Protein AF-H6LJL6-F1 (afdb_monomer_lite)

Sequence (212 aa):
MTKLLLIVIVQLLYVPMLTLRTICMVKNLKILTALFGFLEALISIFALSIVLSGEQSIAEMIVYAIGFAVGLIVGISIEKKLAIGFSSIQVNIEKYNDKLIELLRDDGFGVTVYYGEGKDGKRINLDILTKRKKEKYLLQLINQYEPNAFVMSFEPKMFRGGYLTEMMSRRARNRQENKKLEINPSKNVIVKTFEELKCEAEALKKNWNRDQ

InterPro domains:
  IPR019264 Domain of unknown function DUF2179 [PF10035] (109-161)
  IPR022930 Protein of unknown function UPF0316 [MF_01515] (1-169)
  IPR022930 Protein of unknown function UPF0316 [PTHR40060] (3-171)
  IPR044035 Domain of unknown function DUF5698 [PF18955] (19-76)

Secondary structure (DSSP, 8-state):
-HHHHHHHHHHHHHHHHHHHHHHHHHTT-HHHHHHHHHHHHHHHHHHHHHHHSS---HHHHHHHHHHHHHHHHHHHHHHHHH--SEEEEEEEESS--HHHHHHHHHTT-EEEEEEEEETTEEEEEEEEEEEHHHHHHHHHHHHHH-TT-EEEEE------SHHHHHHHHHHHHHHHHHHHHHHHHHHHHHHHHHHHHHHHHHHHHHHHTT--

Foldseek 3Di:
DVLLVVLLVLLLVLLLLVLQLVVCVQLVVVVSNVVSVVVNVVSVVVSVVSVVVDDDDPVSVVSNVVSNVVSNVVSVVVVLVVQDAKKWKKKKDADDDPPLVVVCVVVPWDWDWDWDADPVGIIIIITTIGRSVCVVVNVVSCCVVPVPIDMDMDGDNDDDDDPVVVVVVVVVVVVVVVVVVVVVVVVVVVVVVVVVVVVVVVVVVVVVVVVD

Radius of gyration: 29.29 Å; chains: 1; bounding box: 55×88×62 Å

pLDDT: mean 83.17, std 10.97, range [50.91, 94.81]

Structure (mmCIF, N/CA/C/O backbone):
data_AF-H6LJL6-F1
#
_entry.id   AF-H6LJL6-F1
#
loop_
_atom_site.group_PDB
_atom_site.id
_atom_site.type_symbol
_atom_site.label_atom_id
_atom_site.label_alt_id
_atom_site.label_comp_id
_atom_site.label_asym_id
_atom_site.label_entity_id
_atom_site.label_seq_id
_atom_site.pdbx_PDB_ins_code
_atom_site.Cartn_x
_atom_site.Cartn_y
_atom_site.Cartn_z
_atom_site.occupancy
_atom_site.B_iso_or_equiv
_atom_site.auth_seq_id
_atom_site.auth_comp_id
_atom_site.auth_asym_id
_atom_site.auth_atom_id
_atom_site.pdbx_PDB_model_num
ATOM 1 N N . MET A 1 1 ? 16.659 6.515 -33.989 1.00 62.62 1 MET A N 1
ATOM 2 C CA . MET A 1 1 ? 15.244 6.431 -33.551 1.00 62.62 1 MET A CA 1
ATOM 3 C C . MET A 1 1 ? 14.936 5.097 -32.867 1.00 62.62 1 MET A C 1
ATOM 5 O O . MET A 1 1 ? 14.575 5.110 -31.700 1.00 62.62 1 MET A O 1
ATOM 9 N N . THR A 1 2 ? 15.140 3.953 -33.529 1.00 77.75 2 THR A N 1
ATOM 10 C CA . THR A 1 2 ? 14.856 2.608 -32.976 1.00 77.75 2 THR A CA 1
ATOM 11 C C . THR A 1 2 ? 15.622 2.276 -31.689 1.00 77.75 2 THR A C 1
ATOM 13 O O . THR A 1 2 ? 15.014 1.782 -30.744 1.00 77.75 2 THR A O 1
ATOM 16 N N . LYS A 1 3 ? 16.919 2.617 -31.599 1.00 78.75 3 LYS A N 1
ATOM 17 C CA . LYS A 1 3 ? 17.726 2.438 -30.371 1.00 78.75 3 LYS A CA 1
ATOM 18 C C . LYS A 1 3 ? 17.160 3.185 -29.156 1.00 78.75 3 LYS A C 1
ATOM 20 O O . LYS A 1 3 ? 17.021 2.597 -28.093 1.00 78.75 3 LYS A O 1
ATOM 25 N N . LEU A 1 4 ? 16.779 4.454 -29.328 1.00 81.94 4 LEU A N 1
ATOM 26 C CA . LEU A 1 4 ? 16.230 5.284 -28.247 1.00 81.94 4 LEU A CA 1
ATOM 27 C C . LEU A 1 4 ? 14.914 4.711 -27.704 1.00 81.94 4 LEU A C 1
ATOM 29 O O . LEU A 1 4 ? 14.727 4.647 -26.493 1.00 81.94 4 LEU A O 1
ATOM 33 N N . LEU A 1 5 ? 14.029 4.237 -28.589 1.00 82.06 5 LEU A N 1
ATOM 34 C CA . LEU A 1 5 ? 12.778 3.587 -28.190 1.00 82.06 5 LEU A CA 1
ATOM 35 C C . LEU A 1 5 ? 13.044 2.306 -27.385 1.00 82.06 5 LEU A C 1
ATOM 37 O O . LEU A 1 5 ? 12.396 2.063 -26.370 1.00 82.06 5 LEU A O 1
ATOM 41 N N . LEU A 1 6 ? 14.019 1.506 -27.823 1.00 82.19 6 LEU A N 1
ATOM 42 C CA . LEU A 1 6 ? 14.393 0.264 -27.155 1.00 82.19 6 LEU A CA 1
ATOM 43 C C . LEU A 1 6 ? 14.919 0.532 -25.740 1.00 82.19 6 LEU A C 1
ATOM 45 O O . LEU A 1 6 ? 14.485 -0.136 -24.804 1.00 82.19 6 LEU A O 1
ATOM 49 N N . ILE A 1 7 ? 15.769 1.551 -25.566 1.00 82.44 7 ILE A N 1
ATOM 50 C CA . ILE A 1 7 ? 16.262 1.983 -24.248 1.00 82.44 7 ILE A CA 1
ATOM 51 C C . ILE A 1 7 ? 15.091 2.343 -23.329 1.00 82.44 7 ILE A C 1
ATOM 53 O O . ILE A 1 7 ? 15.034 1.874 -22.195 1.00 82.44 7 ILE A O 1
ATOM 57 N N . VAL A 1 8 ? 14.126 3.125 -23.823 1.00 85.44 8 VAL A N 1
ATOM 58 C CA . VAL A 1 8 ? 12.949 3.511 -23.032 1.00 85.44 8 VAL A CA 1
ATOM 59 C C . VAL A 1 8 ? 12.126 2.291 -22.625 1.00 85.44 8 VAL A C 1
ATOM 61 O O . VAL A 1 8 ? 11.743 2.193 -21.464 1.00 85.44 8 VAL A O 1
ATOM 64 N N . ILE A 1 9 ? 11.874 1.348 -23.536 1.00 86.44 9 ILE A N 1
ATOM 65 C CA . ILE A 1 9 ? 11.084 0.140 -23.243 1.00 86.44 9 ILE A CA 1
ATOM 66 C C . ILE A 1 9 ? 11.784 -0.738 -22.204 1.00 86.44 9 ILE A C 1
ATOM 68 O O . ILE A 1 9 ? 11.147 -1.173 -21.244 1.00 86.44 9 ILE A O 1
ATOM 72 N N . VAL A 1 10 ? 13.089 -0.972 -22.364 1.00 86.69 10 VAL A N 1
ATOM 73 C CA . VAL A 1 10 ? 13.882 -1.741 -21.395 1.00 86.69 10 VAL A CA 1
ATOM 74 C C . VAL A 1 10 ? 13.812 -1.075 -20.024 1.00 86.69 10 VAL A C 1
ATOM 76 O O . VAL A 1 10 ? 13.542 -1.750 -19.032 1.00 86.69 10 VAL A O 1
ATOM 79 N N . GLN A 1 11 ? 13.949 0.250 -19.965 1.00 87.69 11 GLN A N 1
ATOM 80 C CA . GLN A 1 11 ? 13.893 0.993 -18.712 1.00 87.69 11 GLN A CA 1
ATOM 81 C C . GLN A 1 11 ? 12.505 0.978 -18.066 1.00 87.69 11 GLN A C 1
ATOM 83 O O . GLN A 1 11 ? 12.384 0.846 -16.846 1.00 87.69 11 GLN A O 1
ATOM 88 N N . LEU A 1 12 ? 11.451 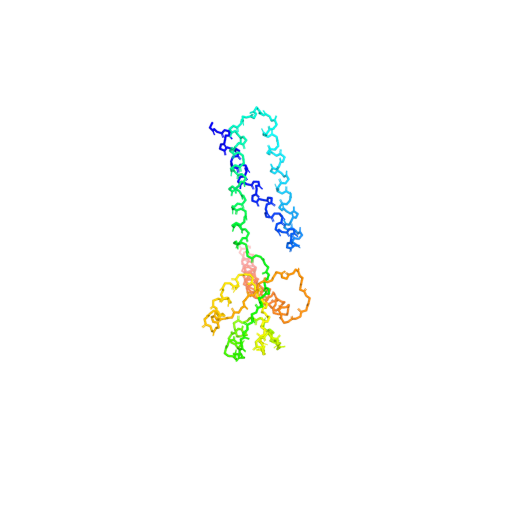1.036 -18.881 1.00 88.56 12 LEU A N 1
ATOM 89 C CA . LEU A 1 12 ? 10.067 0.940 -18.429 1.00 88.56 12 LEU A CA 1
ATOM 90 C C . LEU A 1 12 ? 9.728 -0.451 -17.871 1.00 88.56 12 LEU A C 1
ATOM 92 O O . LEU A 1 12 ? 8.776 -0.573 -17.110 1.00 88.56 12 LEU A O 1
ATOM 96 N N . LEU A 1 13 ? 10.480 -1.496 -18.218 1.00 88.25 13 LEU A N 1
ATOM 97 C CA . LEU A 1 13 ? 10.331 -2.832 -17.632 1.00 88.25 13 LEU A CA 1
ATOM 98 C C . LEU A 1 13 ? 11.243 -3.023 -16.414 1.00 88.25 13 LEU A C 1
ATOM 100 O O . LEU A 1 13 ? 10.797 -3.505 -15.371 1.00 88.25 13 LEU A O 1
ATOM 104 N N . TYR A 1 14 ? 12.505 -2.612 -16.532 1.00 90.94 14 TYR A N 1
ATOM 105 C CA . TYR A 1 14 ? 13.526 -2.776 -15.503 1.00 90.94 14 TYR A CA 1
ATOM 106 C C . TYR A 1 14 ? 13.190 -2.009 -14.217 1.00 90.94 14 TYR A C 1
ATOM 108 O O . TYR A 1 14 ? 13.159 -2.584 -13.128 1.00 90.94 14 TYR A O 1
ATOM 116 N N . VAL A 1 15 ? 12.883 -0.715 -14.325 1.00 92.75 15 VAL A N 1
ATOM 117 C CA . VAL A 1 15 ? 12.741 0.164 -13.154 1.00 92.75 15 VAL A CA 1
ATOM 118 C C . VAL A 1 15 ? 11.511 -0.171 -12.305 1.00 92.75 15 VAL A C 1
ATOM 120 O O . VAL A 1 15 ? 11.637 -0.213 -11.073 1.00 92.75 15 VAL A O 1
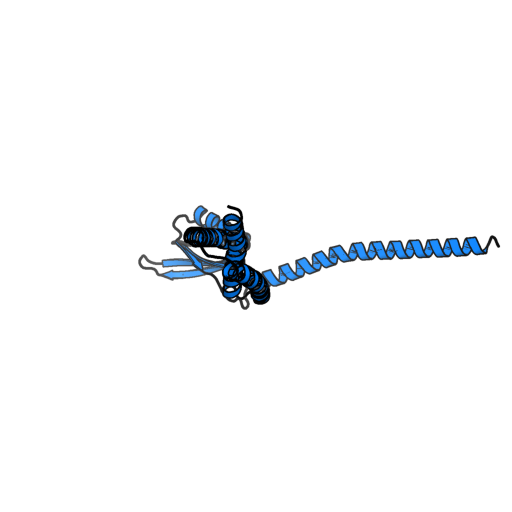ATOM 123 N N . PRO A 1 16 ? 10.335 -0.487 -12.881 1.00 92.06 16 PRO A N 1
ATOM 124 C CA . PRO A 1 16 ? 9.226 -0.999 -12.086 1.00 92.06 16 PRO A CA 1
ATOM 125 C C . PRO A 1 16 ? 9.541 -2.324 -11.393 1.00 92.06 16 PRO A C 1
ATOM 127 O O . PRO A 1 16 ? 9.148 -2.492 -10.242 1.00 92.06 16 PRO A O 1
ATOM 130 N N . MET A 1 17 ? 10.275 -3.242 -12.033 1.00 92.62 17 MET A N 1
ATOM 131 C CA . MET A 1 17 ? 10.681 -4.507 -11.403 1.00 92.62 17 MET A CA 1
ATOM 132 C C . MET A 1 17 ? 11.621 -4.281 -10.217 1.00 92.62 17 MET A C 1
ATOM 134 O O . MET A 1 17 ? 11.392 -4.834 -9.138 1.00 92.62 17 MET A O 1
ATOM 138 N N . LEU A 1 18 ? 12.610 -3.396 -10.371 1.00 93.81 18 LEU A N 1
ATOM 139 C CA . LEU A 1 18 ? 13.497 -2.965 -9.288 1.00 93.81 18 LEU A CA 1
ATOM 140 C C . LEU A 1 18 ? 12.705 -2.368 -8.114 1.00 93.81 18 LEU A C 1
ATOM 142 O O . LEU A 1 18 ? 12.955 -2.674 -6.942 1.00 93.81 18 LEU A O 1
ATOM 146 N N . THR A 1 19 ? 11.713 -1.537 -8.432 1.00 93.69 19 THR A N 1
ATOM 147 C CA . THR A 1 19 ? 10.834 -0.901 -7.447 1.00 93.69 19 THR A CA 1
ATOM 148 C C . THR A 1 19 ? 10.002 -1.957 -6.712 1.00 93.69 19 THR A C 1
ATOM 150 O O . THR A 1 19 ? 10.021 -2.010 -5.481 1.00 93.69 19 THR A O 1
ATOM 153 N N . LEU A 1 20 ? 9.347 -2.868 -7.442 1.00 92.25 20 LEU A N 1
ATOM 154 C CA . LEU A 1 20 ? 8.543 -3.963 -6.888 1.00 92.25 20 LEU A CA 1
ATOM 155 C C . LEU A 1 20 ? 9.352 -4.884 -5.974 1.00 92.25 20 LEU A C 1
ATOM 157 O O . LEU A 1 20 ? 8.889 -5.203 -4.876 1.00 92.25 20 LEU A O 1
ATOM 161 N N . ARG A 1 21 ? 10.568 -5.267 -6.380 1.00 93.81 21 ARG A N 1
ATOM 162 C CA . ARG A 1 21 ? 11.505 -6.029 -5.542 1.00 93.81 21 ARG A CA 1
ATOM 163 C C . ARG A 1 21 ? 11.767 -5.312 -4.221 1.00 93.81 21 ARG A C 1
ATOM 165 O O . ARG A 1 21 ? 11.665 -5.923 -3.157 1.00 93.81 21 ARG A O 1
ATOM 172 N N . THR A 1 22 ? 12.080 -4.020 -4.288 1.00 91.62 22 THR A N 1
ATOM 173 C CA . THR A 1 22 ? 12.401 -3.193 -3.115 1.00 91.62 22 THR A CA 1
ATOM 174 C C . THR A 1 22 ? 11.213 -3.099 -2.157 1.00 91.62 22 THR A C 1
ATOM 176 O O . THR A 1 22 ? 11.359 -3.323 -0.957 1.00 91.62 22 THR A O 1
ATOM 179 N N . ILE A 1 23 ? 10.007 -2.872 -2.675 1.00 89.06 23 ILE A N 1
ATOM 180 C CA . ILE A 1 23 ? 8.783 -2.838 -1.863 1.00 89.06 23 ILE A CA 1
ATOM 181 C C . ILE A 1 23 ? 8.508 -4.198 -1.217 1.00 89.06 23 ILE A C 1
ATOM 183 O O . ILE A 1 23 ? 8.196 -4.266 -0.027 1.00 89.06 23 ILE A O 1
ATOM 187 N N . CYS A 1 24 ? 8.631 -5.291 -1.975 1.00 87.88 24 CYS A N 1
ATOM 188 C CA . CYS A 1 24 ? 8.432 -6.641 -1.446 1.00 87.88 24 CYS A CA 1
ATOM 189 C C . CYS A 1 24 ? 9.434 -6.959 -0.329 1.00 87.88 24 CYS A C 1
ATOM 191 O O . CYS A 1 24 ? 9.058 -7.577 0.670 1.00 87.88 24 CYS A O 1
ATOM 193 N N . MET A 1 25 ? 10.678 -6.486 -0.456 1.00 89.25 25 MET A N 1
ATOM 194 C CA . MET A 1 25 ? 11.710 -6.607 0.573 1.00 89.25 25 MET A CA 1
ATOM 195 C C . MET A 1 25 ? 11.318 -5.864 1.855 1.00 89.25 25 MET A C 1
ATOM 197 O O . MET A 1 25 ? 11.324 -6.468 2.926 1.00 89.25 25 MET A O 1
ATOM 201 N N . VAL A 1 26 ? 10.899 -4.599 1.753 1.00 86.25 26 VAL A N 1
ATOM 202 C CA . VAL A 1 26 ? 10.456 -3.796 2.910 1.00 86.25 26 VAL A CA 1
ATOM 203 C C . VAL A 1 26 ? 9.226 -4.411 3.588 1.00 86.25 26 VAL A C 1
ATOM 205 O O . VAL A 1 26 ? 9.129 -4.408 4.815 1.00 86.25 26 VAL A O 1
ATOM 208 N N . LYS A 1 27 ? 8.313 -5.000 2.806 1.00 81.25 27 LYS A N 1
ATOM 209 C CA . LYS A 1 27 ? 7.117 -5.708 3.298 1.00 81.25 27 LYS A CA 1
ATOM 210 C C . LYS A 1 27 ? 7.389 -7.155 3.744 1.00 81.25 27 LYS A C 1
ATOM 212 O O . LYS A 1 27 ? 6.448 -7.869 4.080 1.00 81.25 27 LYS A O 1
ATOM 217 N N . ASN A 1 28 ? 8.651 -7.595 3.765 1.00 83.19 28 ASN A N 1
ATOM 218 C CA . ASN A 1 28 ? 9.083 -8.927 4.202 1.00 83.19 28 ASN A CA 1
ATOM 219 C C . ASN A 1 28 ? 8.419 -10.099 3.435 1.00 83.19 28 ASN A C 1
ATOM 221 O O . ASN A 1 28 ? 8.214 -11.192 3.970 1.00 83.19 28 ASN A O 1
ATOM 225 N N . LEU A 1 29 ? 8.082 -9.893 2.157 1.00 84.94 29 LEU A N 1
ATOM 226 C CA . LEU A 1 29 ? 7.437 -10.882 1.285 1.00 84.94 29 LEU A CA 1
ATOM 227 C C . LEU A 1 29 ? 8.480 -11.777 0.601 1.00 84.94 29 LEU A C 1
ATOM 229 O O . LEU A 1 29 ? 8.669 -11.709 -0.610 1.00 84.94 29 LEU A O 1
ATOM 233 N N . LYS A 1 30 ? 9.149 -12.633 1.381 1.00 89.00 30 LYS A N 1
ATOM 234 C CA . LYS A 1 30 ? 10.352 -13.394 0.977 1.00 89.00 30 LYS A CA 1
ATOM 235 C C . LYS A 1 30 ? 10.287 -14.031 -0.421 1.00 89.00 30 LYS A C 1
ATOM 237 O O . LYS A 1 30 ? 11.200 -13.832 -1.215 1.00 89.00 30 LYS A O 1
ATOM 242 N N . ILE A 1 31 ? 9.210 -14.760 -0.732 1.00 91.31 31 ILE A N 1
ATOM 243 C CA . ILE A 1 31 ? 9.057 -15.473 -2.016 1.00 91.31 31 ILE A CA 1
ATOM 244 C C . ILE A 1 31 ? 8.934 -14.488 -3.186 1.00 91.31 31 ILE A C 1
ATOM 246 O O . ILE A 1 31 ? 9.598 -14.652 -4.205 1.00 91.31 31 ILE A O 1
ATOM 250 N N . LEU A 1 32 ? 8.116 -13.442 -3.032 1.00 89.81 32 LEU A N 1
ATOM 251 C CA . LEU A 1 32 ? 7.943 -12.419 -4.066 1.00 89.81 32 LEU A CA 1
ATOM 252 C C . LEU A 1 32 ? 9.223 -11.604 -4.259 1.00 89.81 32 LEU A C 1
ATOM 254 O O . LEU A 1 32 ? 9.588 -11.311 -5.391 1.00 89.81 32 LEU A O 1
ATOM 258 N N . THR A 1 33 ? 9.937 -11.291 -3.175 1.00 92.31 33 THR A N 1
ATOM 259 C CA . THR A 1 33 ? 11.233 -10.606 -3.239 1.00 92.31 33 THR A CA 1
ATOM 260 C C . THR A 1 33 ? 12.252 -11.409 -4.043 1.00 92.31 33 THR A C 1
ATOM 262 O O . THR A 1 33 ? 12.930 -10.838 -4.893 1.00 92.31 33 THR A O 1
ATOM 265 N N . ALA A 1 34 ? 12.341 -12.724 -3.814 1.00 94.38 34 ALA A N 1
ATOM 266 C CA . ALA A 1 34 ? 13.236 -13.598 -4.569 1.00 94.38 34 ALA A CA 1
ATOM 267 C C . ALA A 1 34 ? 12.834 -13.691 -6.050 1.00 94.38 34 ALA A C 1
ATOM 269 O O . ALA A 1 34 ? 13.689 -13.570 -6.922 1.00 94.38 34 ALA A O 1
ATOM 270 N N . LEU A 1 35 ? 11.536 -13.833 -6.340 1.00 94.81 35 LEU A N 1
ATOM 271 C CA . LEU A 1 35 ? 11.022 -13.899 -7.710 1.00 94.81 35 LEU A CA 1
ATOM 272 C C . LEU A 1 35 ? 11.300 -12.610 -8.495 1.00 94.81 35 LEU A C 1
ATOM 274 O O . LEU A 1 35 ? 11.840 -12.665 -9.597 1.00 94.81 35 LEU A O 1
ATOM 278 N N . PHE A 1 36 ? 10.958 -11.449 -7.929 1.00 93.69 36 PHE A N 1
ATOM 279 C CA . PHE A 1 36 ? 11.219 -10.165 -8.580 1.00 93.69 36 PHE A CA 1
ATOM 280 C C . PHE A 1 36 ? 12.716 -9.881 -8.701 1.00 93.69 36 PHE A C 1
ATOM 282 O O . PHE A 1 36 ? 13.128 -9.346 -9.720 1.00 93.69 36 PHE A O 1
ATOM 289 N N . GLY A 1 37 ? 13.532 -10.280 -7.720 1.00 94.19 37 GLY A N 1
ATOM 290 C CA . GLY A 1 37 ? 14.992 -10.187 -7.815 1.00 94.19 37 GLY A CA 1
ATOM 291 C C . GLY A 1 37 ? 15.587 -11.059 -8.914 1.00 94.19 37 GLY A C 1
ATOM 292 O O . GLY A 1 37 ? 16.476 -10.613 -9.628 1.00 94.19 37 GLY A O 1
ATOM 293 N N . PHE A 1 38 ? 15.063 -12.267 -9.108 1.00 94.69 38 PHE A N 1
ATOM 294 C CA . PHE A 1 38 ? 15.489 -13.135 -10.201 1.00 94.69 38 PHE A CA 1
ATOM 295 C C . PHE A 1 38 ? 15.132 -12.549 -11.577 1.00 94.69 38 PHE A C 1
ATOM 297 O O . PHE A 1 38 ? 15.986 -12.484 -12.459 1.00 94.69 38 PHE A O 1
ATOM 304 N N . LEU A 1 39 ? 13.892 -12.080 -11.753 1.00 93.44 39 LEU A N 1
ATOM 305 C CA . LEU A 1 39 ? 13.457 -11.436 -13.000 1.00 93.44 39 LEU A CA 1
ATOM 306 C C . LEU A 1 39 ? 14.243 -10.153 -13.284 1.00 93.44 39 LEU A C 1
ATOM 308 O O . LEU A 1 39 ? 14.645 -9.916 -14.419 1.00 93.44 39 LEU A O 1
ATOM 312 N N . GLU A 1 40 ? 14.484 -9.348 -12.251 1.00 93.94 40 GLU A N 1
ATOM 313 C CA . GLU A 1 40 ? 15.301 -8.142 -12.342 1.00 93.94 40 GLU A CA 1
ATOM 314 C C . GLU A 1 40 ? 16.731 -8.475 -12.774 1.00 93.94 40 GLU A C 1
ATOM 316 O O . GLU A 1 40 ? 17.213 -7.877 -13.729 1.00 93.94 40 GLU A O 1
ATOM 321 N N . ALA A 1 41 ? 17.366 -9.488 -12.177 1.00 93.31 41 ALA A N 1
ATOM 322 C CA . ALA A 1 41 ? 18.709 -9.915 -12.563 1.00 93.31 41 ALA A CA 1
ATOM 323 C C . ALA A 1 41 ? 18.795 -10.343 -14.040 1.00 93.31 41 ALA A C 1
ATOM 325 O O . ALA A 1 41 ? 19.745 -9.966 -14.726 1.00 93.31 41 ALA A O 1
ATOM 326 N N . LEU A 1 42 ? 17.799 -11.073 -14.561 1.00 91.81 42 LEU A N 1
ATOM 327 C CA . LEU A 1 42 ? 17.749 -11.432 -15.984 1.00 91.81 42 LEU A CA 1
ATOM 328 C C . LEU A 1 42 ? 17.696 -10.187 -16.875 1.00 91.81 42 LEU A C 1
ATOM 330 O O . LEU A 1 42 ? 18.487 -10.065 -17.810 1.00 91.81 42 LEU A O 1
ATOM 334 N N . ILE A 1 43 ? 16.798 -9.247 -16.564 1.00 90.19 43 ILE A N 1
ATOM 335 C CA . ILE A 1 43 ? 16.655 -7.994 -17.317 1.00 90.19 43 ILE A CA 1
ATOM 336 C C . ILE A 1 43 ? 17.958 -7.188 -17.263 1.00 90.19 43 ILE A C 1
ATOM 338 O O . ILE A 1 43 ? 18.399 -6.687 -18.295 1.00 90.19 43 ILE A O 1
ATOM 342 N N . SER A 1 44 ? 18.599 -7.112 -16.096 1.00 89.00 44 SER A N 1
ATOM 343 C CA . SER A 1 44 ? 19.860 -6.396 -15.889 1.00 89.00 44 SER A CA 1
ATOM 344 C C . SER A 1 44 ? 20.994 -6.943 -16.753 1.00 89.00 44 SER A C 1
ATOM 346 O O . SER A 1 44 ? 21.730 -6.159 -17.347 1.00 89.00 44 SER A O 1
ATOM 348 N N . ILE A 1 45 ? 21.124 -8.269 -16.883 1.00 90.69 45 ILE A N 1
ATOM 349 C CA . ILE A 1 45 ? 22.158 -8.891 -17.728 1.00 90.69 45 ILE A CA 1
ATOM 350 C C . ILE A 1 45 ? 21.930 -8.548 -19.207 1.00 90.69 45 ILE A C 1
ATOM 352 O O . ILE A 1 45 ? 22.868 -8.145 -19.897 1.00 90.69 45 ILE A O 1
ATOM 356 N N . PHE A 1 46 ? 20.687 -8.643 -19.691 1.00 86.12 46 PHE A N 1
ATOM 357 C CA . PHE A 1 46 ? 20.360 -8.265 -21.070 1.00 86.12 46 PHE A CA 1
ATOM 358 C C . PHE A 1 46 ? 20.571 -6.769 -21.324 1.00 86.12 46 PHE A C 1
ATOM 360 O O . PHE A 1 46 ? 21.155 -6.395 -22.341 1.00 86.12 46 PHE A O 1
ATOM 367 N N . ALA A 1 47 ? 20.141 -5.914 -20.396 1.00 83.31 47 ALA A N 1
ATOM 368 C CA . ALA A 1 47 ? 20.324 -4.471 -20.491 1.00 83.31 47 ALA A CA 1
ATOM 369 C C . ALA A 1 47 ? 21.813 -4.103 -20.527 1.00 83.31 47 ALA A C 1
ATOM 371 O O . ALA A 1 47 ? 22.233 -3.342 -21.398 1.00 83.31 47 ALA A O 1
ATOM 372 N N . LEU A 1 48 ? 22.625 -4.694 -19.646 1.00 84.88 48 LEU A N 1
ATOM 373 C CA . LEU A 1 48 ? 24.068 -4.476 -19.615 1.00 84.88 48 LEU A CA 1
ATOM 374 C C . LEU A 1 48 ? 24.729 -4.891 -20.935 1.00 84.88 48 LEU A C 1
ATOM 376 O O . LEU A 1 48 ? 25.551 -4.145 -21.462 1.00 84.88 48 LEU A O 1
ATOM 380 N N . SER A 1 49 ? 24.329 -6.030 -21.510 1.00 85.00 49 SER A N 1
ATOM 381 C CA . SER A 1 49 ? 24.834 -6.464 -22.818 1.00 85.00 49 SER A CA 1
ATOM 382 C C . SER A 1 49 ? 24.543 -5.435 -23.914 1.00 85.00 49 SER A C 1
ATOM 384 O O . SER A 1 49 ? 25.419 -5.153 -24.723 1.00 85.00 49 SER A O 1
ATOM 386 N N . ILE A 1 50 ? 23.345 -4.846 -23.936 1.00 78.75 50 ILE A N 1
ATOM 387 C CA . ILE A 1 50 ? 22.966 -3.832 -24.934 1.00 78.75 50 ILE A CA 1
ATOM 388 C C . ILE A 1 50 ? 23.791 -2.551 -24.756 1.00 78.75 50 ILE A C 1
ATOM 390 O O . ILE A 1 50 ? 24.241 -1.962 -25.737 1.00 78.75 50 ILE A O 1
ATOM 394 N N . VAL A 1 51 ? 23.994 -2.131 -23.507 1.00 77.06 51 VAL A N 1
ATOM 395 C CA . VAL A 1 51 ? 24.687 -0.885 -23.150 1.00 77.06 51 VAL A CA 1
ATOM 396 C C . VAL A 1 51 ? 26.189 -0.953 -23.443 1.00 77.06 51 VAL A C 1
ATOM 398 O O . VAL A 1 51 ? 26.777 0.059 -23.824 1.00 77.06 51 VAL A O 1
ATOM 401 N N . LEU A 1 52 ? 26.811 -2.126 -23.287 1.00 78.00 52 LEU A N 1
ATOM 402 C CA . LEU A 1 52 ? 28.243 -2.325 -23.537 1.00 78.00 52 LEU A CA 1
ATOM 403 C C . LEU A 1 52 ? 28.583 -2.549 -25.017 1.00 78.00 52 LEU A C 1
ATOM 405 O O . LEU A 1 52 ? 29.712 -2.298 -25.424 1.00 78.00 52 LEU A O 1
ATOM 409 N N . SER A 1 53 ? 27.638 -3.023 -25.832 1.00 74.62 53 SER A N 1
ATOM 410 C CA . SER A 1 53 ? 27.881 -3.327 -27.250 1.00 74.62 53 SER A CA 1
ATOM 411 C C . SER A 1 53 ? 27.733 -2.126 -28.200 1.00 74.62 53 SER A C 1
ATOM 413 O O . SER A 1 53 ? 27.833 -2.309 -29.412 1.00 74.62 53 SER A O 1
ATOM 415 N N . GLY A 1 54 ? 27.471 -0.912 -27.704 1.00 70.00 54 GLY A N 1
ATOM 416 C CA . GLY A 1 54 ? 27.225 0.266 -28.544 1.00 70.00 54 GLY A CA 1
ATOM 417 C C . GLY A 1 54 ? 27.974 1.522 -28.103 1.00 70.00 54 GLY A C 1
ATOM 418 O O . GLY A 1 54 ? 28.268 1.703 -26.926 1.00 70.00 54 GLY A O 1
ATOM 419 N N . GLU A 1 55 ? 28.235 2.422 -29.053 1.00 73.88 55 GLU A N 1
ATOM 420 C CA . GLU A 1 55 ? 28.643 3.798 -28.753 1.00 73.88 55 GLU A CA 1
ATOM 421 C C . GLU A 1 55 ? 27.485 4.545 -28.083 1.00 73.88 55 GLU A C 1
ATOM 423 O O . GLU A 1 55 ? 26.388 4.599 -28.642 1.00 73.88 55 GLU A O 1
ATOM 428 N N . GLN A 1 56 ? 27.731 5.106 -26.896 1.00 75.81 56 GLN A N 1
ATOM 429 C CA . GLN A 1 56 ? 26.726 5.834 -26.123 1.00 75.81 56 GLN A CA 1
ATOM 430 C C . GLN A 1 56 ? 26.751 7.321 -26.469 1.00 75.81 56 GLN A C 1
ATOM 432 O O . GLN A 1 56 ? 27.720 8.028 -26.189 1.00 75.81 56 GLN A O 1
ATOM 437 N N . SER A 1 57 ? 25.660 7.815 -27.044 1.00 84.62 57 SER A N 1
ATOM 438 C CA . SER A 1 57 ? 25.467 9.249 -27.281 1.00 84.62 57 SER A CA 1
ATOM 439 C C . SER A 1 57 ? 24.967 9.963 -26.019 1.00 84.62 57 SER A C 1
ATOM 441 O O . SER A 1 57 ? 24.189 9.408 -25.244 1.00 84.62 57 SER A O 1
ATOM 443 N N . ILE A 1 58 ? 25.311 11.247 -25.851 1.00 85.25 58 ILE A N 1
ATOM 444 C CA . ILE A 1 58 ? 24.740 12.111 -24.798 1.00 85.25 58 ILE A CA 1
ATOM 445 C C . ILE A 1 58 ? 23.200 12.100 -24.855 1.00 85.25 58 ILE A C 1
ATOM 447 O O . ILE A 1 58 ? 22.533 12.086 -23.820 1.00 85.25 58 ILE A O 1
ATOM 451 N N . ALA A 1 59 ? 22.618 12.041 -26.057 1.00 85.44 59 ALA A N 1
ATOM 452 C CA . ALA A 1 59 ? 21.169 11.956 -26.227 1.00 85.44 59 ALA A CA 1
ATOM 453 C C . ALA A 1 59 ? 20.587 10.643 -25.669 1.00 85.44 59 ALA A C 1
ATOM 455 O O . ALA A 1 59 ? 19.505 10.649 -25.084 1.00 85.44 59 ALA A O 1
ATOM 456 N N . GLU A 1 60 ? 21.304 9.524 -25.805 1.00 83.56 60 GLU A N 1
ATOM 457 C CA . GLU A 1 60 ? 20.887 8.227 -25.259 1.00 83.56 60 GLU A CA 1
ATOM 458 C C . GLU A 1 60 ? 20.917 8.236 -23.727 1.00 83.56 60 GLU A C 1
ATOM 460 O O . GLU A 1 60 ? 19.990 7.727 -23.097 1.00 83.56 60 GLU A O 1
ATOM 465 N N . MET A 1 61 ? 21.912 8.894 -23.123 1.00 85.62 61 MET A N 1
ATOM 466 C CA . MET A 1 61 ? 21.999 9.063 -21.668 1.00 85.62 61 MET A CA 1
ATOM 467 C C . MET A 1 61 ? 20.831 9.889 -21.111 1.00 85.62 61 MET A C 1
ATOM 469 O O . MET A 1 61 ? 20.236 9.523 -20.095 1.00 85.62 61 MET A O 1
ATOM 473 N N . ILE A 1 62 ? 20.454 10.976 -21.793 1.00 89.00 62 ILE A N 1
ATOM 474 C CA . ILE A 1 62 ? 19.306 11.806 -21.396 1.00 89.00 62 ILE A CA 1
ATOM 475 C C . ILE A 1 62 ? 18.005 11.001 -21.493 1.00 89.00 62 ILE A C 1
ATOM 477 O O . ILE A 1 62 ? 17.203 10.998 -20.557 1.00 89.00 62 ILE A O 1
ATOM 481 N N . VAL A 1 63 ? 17.797 10.280 -22.597 1.00 88.94 63 VAL A N 1
ATOM 482 C CA . VAL A 1 63 ? 16.605 9.440 -22.785 1.00 88.94 63 VAL A CA 1
ATOM 483 C C . VAL A 1 63 ? 16.541 8.318 -21.746 1.00 88.94 63 VAL A C 1
ATOM 485 O O . VAL A 1 63 ? 15.463 8.041 -21.219 1.00 88.94 63 VAL A O 1
ATOM 488 N N . TYR A 1 64 ? 17.680 7.724 -21.385 1.00 87.69 64 TYR A N 1
ATOM 489 C CA . TYR A 1 64 ? 17.768 6.746 -20.302 1.00 87.69 64 TYR A CA 1
ATOM 490 C C . TYR A 1 64 ? 17.332 7.339 -18.953 1.00 87.69 64 TYR A C 1
ATOM 492 O O . TYR A 1 64 ? 16.520 6.735 -18.249 1.00 87.69 64 TYR A O 1
ATOM 500 N N . ALA A 1 65 ? 17.809 8.539 -18.606 1.00 90.38 65 ALA A N 1
ATOM 501 C CA . ALA A 1 65 ? 17.434 9.220 -17.365 1.00 90.38 65 ALA A CA 1
ATOM 502 C C . ALA A 1 65 ? 15.930 9.547 -17.310 1.00 90.38 65 ALA A C 1
ATOM 504 O O . ALA A 1 65 ? 15.280 9.325 -16.286 1.00 90.38 65 ALA A O 1
ATOM 505 N N . ILE A 1 66 ? 15.352 10.001 -18.426 1.00 92.12 66 ILE A N 1
ATOM 506 C CA . ILE A 1 66 ? 13.907 10.253 -18.538 1.00 92.12 66 ILE A CA 1
ATOM 507 C C . ILE A 1 66 ? 13.123 8.943 -18.404 1.00 92.12 66 ILE A C 1
ATOM 509 O O . ILE A 1 66 ? 12.171 8.871 -17.625 1.00 92.12 66 ILE A O 1
ATOM 513 N N . GLY A 1 67 ? 13.541 7.889 -19.109 1.00 90.94 67 GLY A N 1
ATOM 514 C CA . GLY A 1 67 ? 12.936 6.562 -19.005 1.00 90.94 67 GLY A CA 1
ATOM 515 C C . GLY A 1 67 ? 12.971 6.022 -17.574 1.00 90.94 67 GLY A C 1
ATOM 516 O O . GLY A 1 67 ? 11.990 5.442 -17.112 1.00 90.94 67 GLY A O 1
ATOM 517 N N . PHE A 1 68 ? 14.059 6.275 -16.839 1.00 90.31 68 PHE A N 1
ATOM 518 C CA . PHE A 1 68 ? 14.185 5.896 -15.434 1.00 90.31 68 PHE A CA 1
ATOM 519 C C . PHE A 1 68 ? 13.179 6.638 -14.552 1.00 90.31 68 PHE A C 1
ATOM 521 O O . PHE A 1 68 ? 12.459 6.008 -13.777 1.00 90.31 68 PHE A O 1
ATOM 528 N N . ALA A 1 69 ? 13.077 7.960 -14.702 1.00 93.75 69 ALA A N 1
ATOM 529 C CA . ALA A 1 69 ? 12.127 8.771 -13.945 1.00 93.75 69 ALA A CA 1
ATOM 530 C C . ALA A 1 69 ? 10.670 8.342 -14.203 1.00 93.75 69 ALA A C 1
ATOM 532 O O . ALA A 1 69 ? 9.895 8.167 -13.261 1.00 93.75 69 ALA A O 1
ATOM 533 N N . VAL A 1 70 ? 10.305 8.096 -15.465 1.00 94.44 70 VAL A N 1
ATOM 534 C CA . VAL A 1 70 ? 8.967 7.604 -15.832 1.00 94.44 70 VAL A CA 1
ATOM 535 C C . VAL A 1 70 ? 8.728 6.201 -15.268 1.00 94.44 70 VAL A C 1
ATOM 537 O O . VAL A 1 70 ? 7.682 5.945 -14.670 1.00 94.44 70 VAL A O 1
ATOM 540 N N . GLY A 1 71 ? 9.708 5.305 -15.391 1.00 92.62 71 GLY A N 1
ATOM 541 C CA . GLY A 1 71 ? 9.647 3.956 -14.834 1.00 92.62 71 GLY A CA 1
ATOM 542 C C . GLY A 1 71 ? 9.430 3.951 -13.319 1.00 92.62 71 GLY A C 1
ATOM 543 O O . GLY A 1 71 ? 8.635 3.155 -12.821 1.00 92.62 71 GLY A O 1
ATOM 544 N N . LEU A 1 72 ? 10.047 4.876 -12.577 1.00 92.81 72 LEU A N 1
ATOM 545 C CA . LEU A 1 72 ? 9.816 5.029 -11.136 1.00 92.81 72 LEU A CA 1
ATOM 546 C C . LEU A 1 72 ? 8.365 5.409 -10.822 1.00 92.81 72 LEU A C 1
ATOM 548 O O . LEU A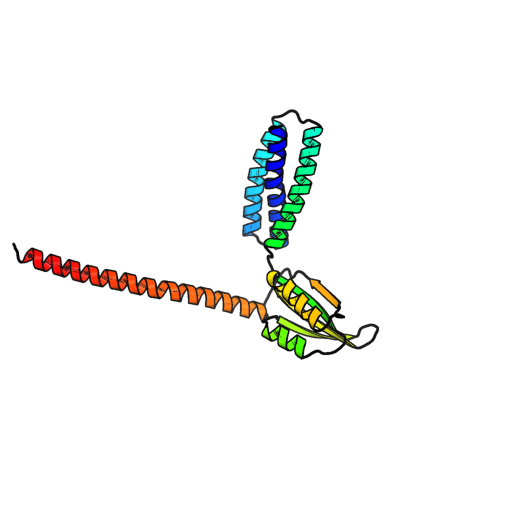 1 72 ? 7.740 4.793 -9.956 1.00 92.81 72 LEU A O 1
ATOM 552 N N . ILE A 1 73 ? 7.803 6.386 -11.540 1.00 93.88 73 ILE A N 1
ATOM 553 C CA . ILE A 1 73 ? 6.407 6.816 -11.354 1.00 93.88 73 ILE A CA 1
ATOM 554 C C . ILE A 1 73 ? 5.450 5.648 -11.625 1.00 93.88 73 ILE A C 1
ATOM 556 O O . ILE A 1 73 ? 4.502 5.421 -10.862 1.00 93.88 73 ILE A O 1
ATOM 560 N N . VAL A 1 74 ? 5.716 4.868 -12.674 1.00 93.12 74 VAL A N 1
ATOM 561 C CA . VAL A 1 74 ? 4.943 3.665 -13.006 1.00 93.12 74 VAL A CA 1
ATOM 562 C C . VAL A 1 74 ? 5.082 2.608 -11.908 1.00 93.12 74 VAL A C 1
ATOM 564 O O . VAL A 1 74 ? 4.069 2.087 -11.442 1.00 93.12 74 VAL A O 1
ATOM 567 N N . GLY A 1 75 ? 6.298 2.338 -11.427 1.00 90.38 75 GLY A N 1
ATOM 568 C CA . GLY A 1 75 ? 6.559 1.382 -10.348 1.00 90.38 75 GLY A CA 1
ATOM 569 C C . GLY A 1 75 ? 5.808 1.718 -9.056 1.00 90.38 75 GLY A C 1
ATOM 570 O O . GLY A 1 75 ? 5.136 0.857 -8.485 1.00 90.38 75 GLY A O 1
ATOM 571 N N . ILE A 1 76 ? 5.835 2.987 -8.639 1.00 89.88 76 ILE A N 1
ATOM 572 C CA . ILE A 1 76 ? 5.078 3.482 -7.477 1.00 89.88 76 ILE A CA 1
ATOM 573 C C . ILE A 1 76 ? 3.566 3.361 -7.712 1.00 89.88 76 ILE A C 1
ATOM 575 O O . ILE A 1 76 ? 2.811 3.009 -6.809 1.00 89.88 76 ILE A O 1
ATOM 579 N N . SER A 1 77 ? 3.095 3.627 -8.929 1.00 89.38 77 SER A N 1
ATOM 580 C CA . SER A 1 77 ? 1.670 3.504 -9.258 1.00 89.38 77 SER A CA 1
ATOM 581 C C . SER A 1 77 ? 1.191 2.050 -9.201 1.00 89.38 77 SER A C 1
ATOM 583 O O . SER A 1 77 ? 0.093 1.773 -8.710 1.00 89.38 77 SER A O 1
ATOM 585 N N . ILE A 1 78 ? 2.025 1.109 -9.650 1.00 88.81 78 ILE A N 1
ATOM 586 C CA . ILE A 1 78 ? 1.760 -0.328 -9.547 1.00 88.81 78 ILE A CA 1
ATOM 587 C C . ILE A 1 78 ? 1.709 -0.747 -8.070 1.00 88.81 78 ILE A C 1
ATOM 589 O O . ILE A 1 78 ? 0.765 -1.429 -7.670 1.00 88.81 78 ILE A O 1
ATOM 593 N N . GLU A 1 79 ? 2.651 -0.288 -7.239 1.00 85.25 79 GLU A N 1
ATOM 594 C CA . GLU A 1 79 ? 2.654 -0.538 -5.788 1.00 85.25 79 GLU A CA 1
ATOM 595 C C . GLU A 1 79 ? 1.343 -0.125 -5.123 1.00 85.25 79 GLU A C 1
ATOM 597 O O . GLU A 1 79 ? 0.697 -0.942 -4.454 1.00 85.25 79 GLU A O 1
ATOM 602 N N . LYS A 1 80 ? 0.908 1.115 -5.376 1.00 82.81 80 LYS A N 1
ATOM 603 C CA . LYS A 1 80 ? -0.335 1.658 -4.819 1.00 82.81 80 LYS A CA 1
ATOM 604 C C . LYS A 1 80 ? -1.531 0.780 -5.178 1.00 82.81 80 LYS A C 1
ATOM 606 O O . LYS A 1 80 ? -2.404 0.551 -4.341 1.00 82.81 80 LYS A O 1
ATOM 611 N N . LYS A 1 81 ? -1.559 0.248 -6.405 1.00 81.88 81 LYS A N 1
ATOM 612 C CA . LYS A 1 81 ? -2.640 -0.616 -6.898 1.00 81.88 81 LYS A CA 1
ATOM 613 C C . LYS A 1 81 ? -2.604 -2.022 -6.300 1.00 81.88 81 LYS A C 1
ATOM 615 O O . LYS A 1 81 ? -3.660 -2.619 -6.090 1.00 81.88 81 LYS A O 1
ATOM 620 N N . LEU A 1 82 ? -1.418 -2.549 -5.994 1.00 76.12 82 LEU A N 1
ATOM 621 C CA . LEU A 1 82 ? -1.267 -3.834 -5.310 1.00 76.12 82 LEU A CA 1
ATOM 622 C C . LEU A 1 82 ? -1.869 -3.793 -3.895 1.00 76.12 82 LEU A C 1
ATOM 624 O O . LEU A 1 82 ? -2.411 -4.808 -3.447 1.00 76.12 82 LEU A O 1
ATOM 628 N N . ALA A 1 83 ? -1.853 -2.627 -3.229 1.00 70.19 83 ALA A N 1
ATOM 629 C CA . ALA A 1 83 ? -2.490 -2.384 -1.927 1.00 70.19 83 ALA A CA 1
ATOM 630 C C . ALA A 1 83 ? -2.213 -3.514 -0.916 1.00 70.19 83 ALA A C 1
ATOM 632 O O . ALA A 1 83 ? -3.116 -4.014 -0.234 1.00 70.19 83 ALA A O 1
ATOM 633 N N . ILE A 1 84 ? -0.955 -3.965 -0.876 1.00 71.25 84 ILE A N 1
ATOM 634 C CA . ILE A 1 84 ? -0.543 -5.103 -0.059 1.00 71.25 84 ILE A CA 1
ATOM 635 C C . ILE A 1 84 ? -0.345 -4.657 1.388 1.00 71.25 84 ILE A C 1
ATOM 637 O O . ILE A 1 84 ? 0.395 -3.712 1.673 1.00 71.25 84 ILE A O 1
ATOM 641 N N . GLY A 1 85 ? -0.954 -5.419 2.296 1.00 78.44 85 GLY A N 1
ATOM 642 C CA . GLY A 1 85 ? -0.723 -5.331 3.732 1.00 78.44 85 GLY A CA 1
ATOM 643 C C . GLY A 1 85 ? -1.882 -4.714 4.510 1.00 78.44 85 GLY A C 1
ATOM 644 O O . GLY A 1 85 ? -3.033 -4.671 4.060 1.00 78.44 85 GLY A O 1
ATOM 645 N N . PHE A 1 86 ? -1.546 -4.262 5.711 1.00 83.44 86 PHE A N 1
ATOM 646 C CA . PHE A 1 86 ? -2.450 -3.636 6.666 1.00 83.44 86 PHE A CA 1
ATOM 647 C C . PHE A 1 86 ? -1.916 -2.254 7.027 1.00 83.44 86 PHE A C 1
ATOM 649 O O . PHE A 1 86 ? -0.724 -1.991 6.875 1.00 83.44 86 PHE A O 1
ATOM 656 N N . SER A 1 87 ? -2.813 -1.398 7.491 1.00 88.00 87 SER A N 1
ATOM 657 C CA . SER A 1 87 ? -2.507 -0.085 8.040 1.00 88.00 87 SER A CA 1
ATOM 658 C C . SER A 1 87 ? -3.165 0.022 9.415 1.00 88.00 87 SER A C 1
ATOM 660 O O . SER A 1 87 ? -4.295 -0.446 9.586 1.00 88.00 87 SER A O 1
ATOM 662 N N . SER A 1 88 ? -2.446 0.573 10.392 1.00 90.69 88 SER A N 1
ATOM 663 C CA . SER A 1 88 ? -3.007 0.989 11.679 1.00 90.69 88 SER A CA 1
ATOM 664 C C . SER A 1 88 ? -3.304 2.471 11.583 1.00 90.69 88 SER A C 1
ATOM 666 O O . SER A 1 88 ? -2.396 3.267 11.352 1.00 90.69 88 SER A O 1
ATOM 668 N N . ILE A 1 89 ? -4.566 2.838 11.733 1.00 93.88 89 ILE A N 1
ATOM 669 C CA . ILE A 1 89 ? -5.002 4.225 11.706 1.00 93.88 89 ILE A CA 1
ATOM 670 C C . ILE A 1 89 ? -5.327 4.638 13.126 1.00 93.88 89 ILE A C 1
ATOM 672 O O . ILE A 1 89 ? -6.195 4.054 13.767 1.00 93.88 89 ILE A O 1
ATOM 676 N N . GLN A 1 90 ? -4.639 5.666 13.589 1.00 94.50 90 GLN A N 1
ATOM 677 C CA . GLN A 1 90 ? -4.858 6.269 14.882 1.00 94.50 90 GLN A CA 1
ATOM 678 C C . GLN A 1 90 ? -5.672 7.552 14.701 1.00 94.50 90 GLN A C 1
ATOM 680 O O . GLN A 1 90 ? -5.283 8.429 13.931 1.00 94.50 90 GLN A O 1
ATOM 685 N N . VAL A 1 91 ? -6.809 7.656 15.380 1.00 94.62 91 VAL A N 1
ATOM 686 C CA . VAL A 1 91 ? -7.775 8.749 15.222 1.00 94.62 91 VAL A CA 1
ATOM 687 C C . VAL A 1 91 ? -8.011 9.403 16.573 1.00 94.62 91 VAL A C 1
ATOM 689 O O . VAL A 1 91 ? -8.539 8.773 17.484 1.00 94.62 91 VAL A O 1
ATOM 692 N N . ASN A 1 92 ? -7.649 10.674 16.713 1.00 93.31 92 ASN A N 1
ATOM 693 C CA . ASN A 1 92 ? -7.917 11.451 17.915 1.00 93.31 92 ASN A CA 1
ATOM 694 C C . ASN A 1 92 ? -9.217 12.248 17.754 1.00 93.31 92 ASN A C 1
ATOM 696 O O . ASN A 1 92 ? -9.345 13.037 16.816 1.00 93.31 92 ASN A O 1
ATOM 700 N N . ILE A 1 93 ? -10.144 12.053 18.688 1.00 92.25 93 ILE A N 1
ATOM 701 C CA . ILE A 1 93 ? -11.434 12.742 18.772 1.00 92.25 93 ILE A CA 1
ATOM 702 C C . ILE A 1 93 ? -11.567 13.438 20.133 1.00 92.25 93 ILE A C 1
ATOM 704 O O . ILE A 1 93 ? -10.995 13.004 21.139 1.00 92.25 93 ILE A O 1
ATOM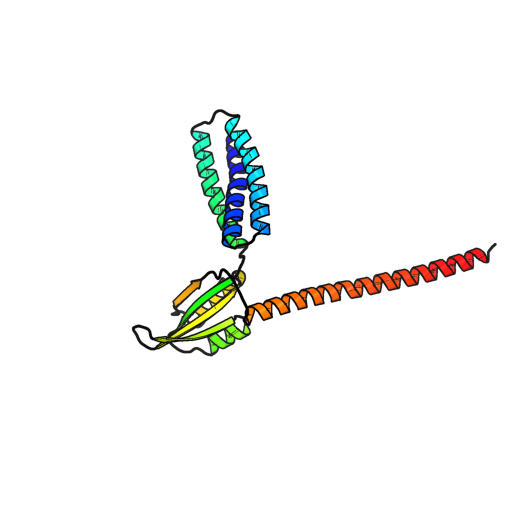 708 N N . GLU A 1 94 ? -12.318 14.537 20.174 1.00 87.50 94 GLU A N 1
ATOM 709 C CA . GLU A 1 94 ? -12.503 15.333 21.396 1.00 87.50 94 GLU A CA 1
ATOM 710 C C . GLU A 1 94 ? -13.489 14.690 22.375 1.00 87.50 94 GLU A C 1
ATOM 712 O O . GLU A 1 94 ? -13.287 14.735 23.588 1.00 87.50 94 GLU A O 1
ATOM 717 N N . LYS A 1 95 ? -14.562 14.085 21.855 1.00 86.81 95 LYS A N 1
ATOM 718 C CA . LYS A 1 95 ? -15.640 13.486 22.646 1.00 86.81 95 LYS A CA 1
ATOM 719 C C . LYS A 1 95 ? -15.882 12.050 22.226 1.00 86.81 95 LYS A C 1
ATOM 721 O O . LYS A 1 95 ? -15.624 11.662 21.093 1.00 86.81 95 LYS A O 1
ATOM 726 N N . TYR A 1 96 ? -16.384 11.260 23.166 1.00 88.00 96 TYR A N 1
ATOM 727 C CA . TYR A 1 96 ? -16.708 9.867 22.911 1.00 88.00 96 TYR A CA 1
ATOM 728 C C . TYR A 1 96 ? -17.918 9.792 21.976 1.00 88.00 96 TYR A C 1
ATOM 730 O O . TYR A 1 96 ? -18.964 10.371 22.271 1.00 88.00 96 TYR A O 1
ATOM 738 N N . ASN A 1 97 ? -17.754 9.111 20.843 1.00 89.12 97 ASN A N 1
ATOM 739 C CA . ASN A 1 97 ? -18.780 8.981 19.816 1.00 89.12 97 ASN A CA 1
ATOM 740 C C . ASN A 1 97 ? -19.126 7.500 19.618 1.00 89.12 97 ASN A C 1
ATOM 742 O O . ASN A 1 97 ? -18.513 6.812 18.799 1.00 89.12 97 ASN A O 1
ATOM 746 N N . ASP A 1 98 ? -20.113 7.020 20.379 1.00 91.81 98 ASP A N 1
ATOM 747 C CA . ASP A 1 98 ? -20.585 5.631 20.312 1.00 91.81 98 ASP A CA 1
ATOM 748 C C . ASP A 1 98 ? -21.004 5.226 18.902 1.00 91.81 98 ASP A C 1
ATOM 750 O O . ASP A 1 98 ? -20.623 4.158 18.432 1.00 91.81 98 ASP A O 1
ATOM 754 N N . LYS A 1 99 ? -21.700 6.116 18.183 1.00 91.94 99 LYS A N 1
ATOM 755 C CA . LYS A 1 99 ? -22.198 5.830 16.831 1.00 91.94 99 LYS A CA 1
ATOM 756 C C . LYS A 1 99 ? -21.064 5.510 15.863 1.00 91.94 99 LYS A C 1
ATOM 758 O O . LYS A 1 99 ? -21.184 4.577 15.077 1.00 91.94 99 LYS A O 1
ATOM 763 N N . LEU A 1 100 ? -19.966 6.269 15.917 1.00 91.62 100 LEU A N 1
ATOM 764 C CA . LEU A 1 100 ? -18.795 6.007 15.080 1.00 91.62 100 LEU A CA 1
ATOM 765 C C . LEU A 1 100 ? -18.133 4.677 15.464 1.00 91.62 100 LEU A C 1
ATOM 767 O O . LEU A 1 100 ? -17.776 3.890 14.592 1.00 91.62 100 LEU A O 1
ATOM 771 N N . ILE A 1 101 ? -17.967 4.413 16.761 1.00 92.19 101 ILE A N 1
ATOM 772 C CA . ILE A 1 101 ? -17.274 3.214 17.250 1.00 92.19 101 ILE A CA 1
ATOM 773 C C . ILE A 1 101 ? -18.065 1.942 16.928 1.00 92.19 101 ILE A C 1
ATOM 775 O O . ILE A 1 101 ? -17.471 0.962 16.475 1.00 92.19 101 ILE A O 1
ATOM 779 N N . GLU A 1 102 ? -19.380 1.948 17.144 1.00 92.19 102 GLU A N 1
ATOM 780 C CA . GLU A 1 102 ? -20.267 0.833 16.801 1.00 92.19 102 GLU A CA 1
ATOM 781 C C . GLU A 1 102 ? -20.260 0.574 15.298 1.00 92.19 102 GLU A C 1
ATOM 783 O O . GLU A 1 102 ? -19.953 -0.538 14.878 1.00 92.19 102 GLU A O 1
ATOM 788 N N . LEU A 1 103 ? -20.444 1.615 14.483 1.00 91.81 103 LEU A N 1
ATOM 789 C CA . LEU A 1 103 ? -20.434 1.487 13.027 1.00 91.81 103 LEU A CA 1
ATOM 790 C C . LEU A 1 103 ? -19.114 0.916 12.496 1.00 91.81 103 LEU A C 1
ATOM 792 O O . LEU A 1 103 ? -19.103 0.055 11.618 1.00 91.81 103 LEU A O 1
ATOM 796 N N . LEU A 1 104 ? -17.982 1.359 13.047 1.00 91.31 104 LEU A N 1
ATOM 797 C CA . LEU A 1 104 ? -16.676 0.816 12.683 1.00 91.31 104 LEU A CA 1
ATOM 798 C C . LEU A 1 104 ? -16.550 -0.670 13.051 1.00 91.31 104 LEU A C 1
ATOM 800 O O . LEU A 1 104 ? -15.984 -1.453 12.283 1.00 91.31 104 LEU A O 1
ATOM 804 N N . ARG A 1 105 ? -17.061 -1.077 14.215 1.00 89.31 105 ARG A N 1
ATOM 805 C CA . ARG A 1 105 ? -17.052 -2.483 14.641 1.00 89.31 105 ARG A CA 1
ATOM 806 C C . ARG A 1 105 ? -17.970 -3.336 13.765 1.00 89.31 105 ARG A C 1
ATOM 808 O O . ARG A 1 105 ? -17.547 -4.418 13.353 1.00 89.31 105 ARG A O 1
ATOM 815 N N . ASP A 1 106 ? -19.143 -2.825 13.407 1.00 88.12 106 ASP A N 1
ATOM 816 C CA . ASP A 1 106 ? -20.119 -3.492 12.539 1.00 88.12 106 ASP A CA 1
ATOM 817 C C . ASP A 1 106 ? -19.589 -3.678 11.109 1.00 88.12 106 ASP A C 1
ATOM 819 O O . ASP A 1 106 ? -19.712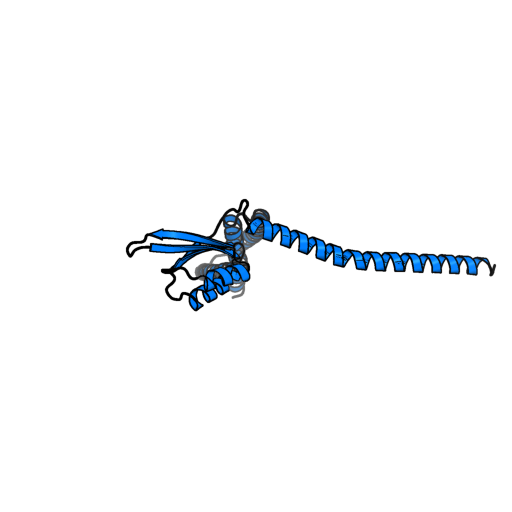 -4.757 10.524 1.00 88.12 106 ASP A O 1
ATOM 823 N N . ASP A 1 107 ? -18.858 -2.691 10.582 1.00 85.94 107 ASP A N 1
ATOM 824 C CA . ASP A 1 107 ? -18.157 -2.785 9.291 1.00 85.94 107 ASP A CA 1
ATOM 825 C C . ASP A 1 107 ? -16.930 -3.730 9.315 1.00 85.94 107 ASP A C 1
ATOM 827 O O . ASP A 1 107 ? -16.253 -3.979 8.293 1.00 85.94 107 ASP A O 1
ATOM 831 N N . GLY A 1 108 ? -16.652 -4.311 10.486 1.00 84.12 108 GLY A N 1
ATOM 832 C CA . GLY A 1 108 ? -15.626 -5.315 10.727 1.00 84.12 108 GLY A CA 1
ATOM 833 C C . GLY A 1 108 ? -14.223 -4.734 10.884 1.00 84.12 108 GLY A C 1
ATOM 834 O O . GLY A 1 108 ? -13.247 -5.429 10.567 1.00 84.12 108 GLY A O 1
ATOM 835 N N . PHE A 1 109 ? -14.102 -3.475 11.315 1.00 88.12 109 PHE A N 1
ATOM 836 C CA . PHE A 1 109 ? -12.830 -2.880 11.719 1.00 88.12 109 PHE A CA 1
ATOM 837 C C . PHE A 1 109 ? -12.501 -3.246 13.171 1.00 88.12 109 PHE A C 1
ATOM 839 O O . PHE A 1 109 ? -13.358 -3.243 14.051 1.00 88.12 109 PHE A O 1
ATOM 846 N N . GLY A 1 110 ? -11.233 -3.571 13.434 1.00 86.69 110 GLY A N 1
ATOM 847 C CA . GLY A 1 110 ? -10.756 -3.773 14.800 1.00 86.69 110 GLY A CA 1
ATOM 848 C C . GLY A 1 110 ? -10.447 -2.423 15.431 1.00 86.69 110 GLY A C 1
ATOM 849 O O . GLY A 1 110 ? -9.421 -1.845 15.088 1.00 86.69 110 GLY A O 1
ATOM 850 N N . VAL A 1 111 ? -11.329 -1.939 16.308 1.00 91.12 111 VAL A N 1
ATOM 851 C CA . VAL A 1 111 ? -11.201 -0.636 16.980 1.00 91.12 111 VAL A CA 1
ATOM 852 C C . VAL A 1 111 ? -10.884 -0.826 18.458 1.00 91.12 111 VAL A C 1
ATOM 854 O O . VAL A 1 111 ? -11.679 -1.421 19.195 1.00 91.12 111 VAL A O 1
ATOM 857 N N . THR A 1 112 ? -9.769 -0.253 18.898 1.00 90.94 112 THR A N 1
ATOM 858 C CA . THR A 1 112 ? -9.394 -0.129 20.310 1.00 90.94 112 THR A CA 1
ATOM 859 C C . THR A 1 112 ? -9.530 1.327 20.736 1.00 90.94 112 THR A C 1
ATOM 861 O O . THR A 1 112 ? -9.063 2.220 20.036 1.00 90.94 112 THR A O 1
ATOM 864 N N . VAL A 1 113 ? -10.170 1.575 21.878 1.00 94.19 113 VAL A N 1
ATOM 865 C CA . VAL A 1 113 ? -10.391 2.928 22.407 1.00 94.19 113 VAL A CA 1
ATOM 866 C C . VAL A 1 113 ? -9.419 3.181 23.553 1.00 94.19 113 VAL A C 1
ATOM 868 O O . VAL A 1 113 ? -9.376 2.408 24.509 1.00 94.19 113 VAL A O 1
ATOM 871 N N . TYR A 1 114 ? -8.675 4.278 23.470 1.00 93.50 114 TYR A N 1
ATOM 872 C CA . TYR A 1 114 ? -7.785 4.768 24.514 1.00 93.50 114 TYR A CA 1
ATOM 873 C C . TYR A 1 114 ? -8.278 6.117 25.032 1.00 93.50 114 TYR A C 1
ATOM 875 O O . TYR A 1 114 ? -8.663 6.992 24.254 1.00 93.50 114 TYR A O 1
ATOM 883 N N . TYR A 1 115 ? -8.209 6.303 26.346 1.00 93.19 115 TYR A N 1
ATOM 884 C CA . TYR A 1 115 ? -8.459 7.586 26.995 1.00 93.19 115 TYR A CA 1
ATOM 885 C C . TYR A 1 115 ? -7.119 8.230 27.338 1.00 93.19 115 TYR A C 1
ATOM 887 O O . TYR A 1 115 ? -6.263 7.591 27.949 1.00 93.19 115 TYR A O 1
ATOM 895 N N . GLY A 1 116 ? -6.932 9.478 26.926 1.00 88.88 116 GLY A N 1
ATOM 896 C CA . GLY A 1 116 ? -5.716 10.240 27.171 1.00 88.88 116 GLY A CA 1
ATOM 897 C C . GLY A 1 116 ? -6.008 11.695 27.512 1.00 88.88 116 GLY A C 1
ATOM 898 O O . GLY A 1 116 ? -7.157 12.137 27.554 1.00 88.88 116 GLY A O 1
ATOM 899 N N . GLU A 1 117 ? -4.943 12.449 27.741 1.00 88.56 117 GLU A N 1
ATOM 900 C CA . GLU A 1 117 ? -4.999 13.876 28.034 1.00 88.56 117 GLU A CA 1
ATOM 901 C C . GLU A 1 117 ? -4.047 14.612 27.090 1.00 88.56 117 GLU A C 1
ATOM 903 O O . GLU A 1 117 ? -2.917 14.182 26.858 1.00 88.56 117 GLU A O 1
ATOM 908 N N . GLY A 1 118 ? -4.548 15.675 26.471 1.00 85.38 118 GLY A N 1
ATOM 909 C CA . GLY A 1 118 ? -3.790 16.581 25.623 1.00 85.38 118 GLY A CA 1
ATOM 910 C C . GLY A 1 118 ? -3.667 17.954 26.272 1.00 85.38 118 GLY A C 1
ATOM 911 O O . GLY A 1 118 ? -4.142 18.184 27.381 1.00 85.38 118 GLY A O 1
ATOM 912 N N . LYS A 1 119 ? -3.064 18.897 25.543 1.00 84.88 119 LYS A N 1
ATOM 913 C CA . LYS A 1 119 ? -2.886 20.280 26.010 1.00 84.88 119 LYS A CA 1
ATOM 914 C C . LYS A 1 119 ? -4.199 20.928 26.469 1.00 84.88 119 LYS A C 1
ATOM 916 O O . LYS A 1 119 ? -4.219 21.600 27.491 1.00 84.88 119 LYS A O 1
ATOM 921 N N . ASP A 1 120 ? -5.272 20.701 25.716 1.00 83.00 120 ASP A N 1
ATOM 922 C CA . ASP A 1 120 ? -6.577 21.334 25.940 1.00 83.00 120 ASP A CA 1
ATOM 923 C C . ASP A 1 120 ? -7.546 20.434 26.737 1.00 83.00 120 ASP A C 1
ATOM 925 O O . ASP A 1 120 ? -8.756 20.650 26.725 1.00 83.00 120 ASP A O 1
ATOM 929 N N . GLY A 1 121 ? -7.028 19.400 27.415 1.00 86.75 121 GLY A N 1
ATOM 930 C CA . GLY A 1 121 ? -7.798 18.491 28.268 1.00 86.75 121 GLY A CA 1
ATOM 931 C C . GLY A 1 121 ? -7.957 17.077 27.703 1.00 86.75 121 GLY A C 1
ATOM 932 O O . GLY A 1 121 ? -7.148 16.603 26.903 1.00 86.75 121 GLY A O 1
ATOM 933 N N . LYS A 1 122 ? -8.998 16.366 28.153 1.00 89.44 122 LYS A N 1
ATOM 934 C CA . LYS A 1 122 ? -9.221 14.948 27.826 1.00 89.44 122 LYS A CA 1
ATOM 935 C C . LYS A 1 122 ? -9.393 14.736 26.321 1.00 89.44 122 LYS A C 1
ATOM 937 O O . LYS A 1 122 ? -10.135 15.461 25.664 1.00 89.44 122 LYS A O 1
ATOM 942 N N . ARG A 1 123 ? -8.737 13.705 25.794 1.00 90.25 123 ARG A N 1
ATOM 943 C CA . ARG A 1 123 ? -8.823 13.270 24.398 1.00 90.25 123 ARG A CA 1
ATOM 944 C C . ARG A 1 123 ? -9.061 11.776 24.328 1.00 90.25 123 ARG A C 1
ATOM 946 O O . ARG A 1 123 ? -8.623 11.017 25.193 1.00 90.25 123 ARG A O 1
ATOM 953 N N . ILE A 1 124 ? -9.731 11.351 23.271 1.00 92.81 124 ILE A N 1
ATOM 954 C CA . ILE A 1 124 ? -9.990 9.942 23.013 1.00 92.81 124 ILE A CA 1
ATOM 955 C C . ILE A 1 124 ? -9.270 9.573 21.739 1.00 92.81 124 ILE A C 1
ATOM 957 O O . ILE A 1 124 ? -9.303 10.298 20.750 1.00 92.81 124 ILE A O 1
ATOM 961 N N . ASN A 1 125 ? -8.581 8.448 21.787 1.00 93.75 125 ASN A N 1
ATOM 962 C CA . ASN A 1 125 ? -7.766 7.983 20.694 1.00 93.75 125 ASN A CA 1
ATOM 963 C C . ASN A 1 125 ? -8.239 6.593 20.274 1.00 93.75 125 ASN A C 1
ATOM 965 O O . ASN A 1 125 ? -8.260 5.667 21.082 1.00 93.75 125 ASN A O 1
ATOM 969 N N . LEU A 1 126 ? -8.655 6.464 19.022 1.00 94.50 126 LEU A N 1
ATOM 970 C CA . LEU A 1 126 ? -9.082 5.215 18.418 1.00 94.50 126 LEU A CA 1
ATOM 971 C C . LEU A 1 126 ? -7.900 4.634 17.649 1.00 94.50 126 LEU A C 1
ATOM 973 O O . LEU A 1 126 ? -7.425 5.256 16.705 1.00 94.50 126 LEU A O 1
ATOM 977 N N . ASP A 1 127 ? -7.443 3.445 18.024 1.00 93.44 127 ASP A N 1
ATOM 978 C CA . ASP A 1 127 ? -6.484 2.680 17.226 1.00 93.44 127 ASP A CA 1
ATOM 979 C C . ASP A 1 127 ? -7.241 1.639 16.406 1.00 93.44 127 ASP A C 1
ATOM 981 O O . ASP A 1 127 ? -7.921 0.759 16.948 1.00 93.44 127 ASP A O 1
ATOM 985 N N . ILE A 1 128 ? -7.175 1.789 15.088 1.00 92.56 128 ILE A N 1
ATOM 986 C CA . ILE A 1 128 ? -7.993 1.054 14.135 1.00 92.56 128 ILE A CA 1
ATOM 987 C C . ILE A 1 128 ? -7.085 0.277 13.201 1.00 92.56 128 ILE A C 1
ATOM 989 O O . ILE A 1 128 ? -6.433 0.836 12.318 1.00 92.56 128 ILE A O 1
ATOM 993 N N . LEU A 1 129 ? -7.107 -1.046 13.321 1.00 88.62 129 LEU A N 1
ATOM 994 C CA . LEU A 1 129 ? -6.354 -1.905 12.420 1.00 88.62 129 LEU A CA 1
ATOM 995 C C . LEU A 1 129 ? -7.205 -2.282 11.202 1.00 88.62 129 LEU A C 1
ATOM 997 O O . LEU A 1 129 ? -8.225 -2.971 11.313 1.00 88.62 129 LEU A O 1
ATOM 1001 N N . THR A 1 130 ? -6.764 -1.871 10.012 1.00 88.50 130 THR A N 1
ATOM 1002 C CA . THR A 1 130 ? -7.483 -2.083 8.752 1.00 88.50 130 THR A CA 1
ATOM 1003 C C . THR A 1 130 ? -6.609 -2.687 7.655 1.00 88.50 130 THR A C 1
ATOM 1005 O O . THR A 1 130 ? -5.381 -2.644 7.674 1.00 88.50 130 THR A O 1
ATOM 1008 N N . LYS A 1 131 ? -7.251 -3.263 6.636 1.00 84.81 131 LYS A N 1
ATOM 1009 C CA . LYS A 1 131 ? -6.570 -3.628 5.387 1.00 84.81 131 LYS A CA 1
ATOM 1010 C C . LYS A 1 131 ? -6.346 -2.369 4.560 1.00 84.81 131 LYS A C 1
ATOM 1012 O O . LYS A 1 131 ? -7.269 -1.572 4.418 1.00 84.81 131 LYS A O 1
ATOM 1017 N N . ARG A 1 132 ? -5.205 -2.267 3.874 1.00 84.44 132 ARG A N 1
ATOM 1018 C CA . ARG A 1 132 ? -4.882 -1.106 3.018 1.00 84.44 132 ARG A CA 1
ATOM 1019 C C . ARG A 1 132 ? -5.940 -0.823 1.942 1.00 84.44 132 ARG A C 1
ATOM 1021 O O . ARG A 1 132 ? -6.226 0.320 1.623 1.00 84.44 132 ARG A O 1
ATOM 1028 N N . LYS A 1 133 ? -6.619 -1.863 1.443 1.00 83.94 133 LYS A N 1
ATOM 1029 C CA . LYS A 1 133 ? -7.748 -1.720 0.500 1.00 83.94 133 LYS A CA 1
ATOM 1030 C C . LYS A 1 133 ? -8.985 -1.027 1.090 1.00 83.94 133 LYS A C 1
ATOM 1032 O O . LYS A 1 133 ? -9.749 -0.437 0.337 1.00 83.94 133 LYS A O 1
ATOM 1037 N N . LYS A 1 134 ? -9.208 -1.134 2.404 1.00 87.56 134 LYS A N 1
ATOM 1038 C CA . LYS A 1 134 ? -10.343 -0.524 3.116 1.00 87.56 134 LYS A CA 1
ATOM 1039 C C . LYS A 1 134 ? -9.991 0.820 3.765 1.00 87.56 134 LYS A C 1
ATOM 1041 O O . LYS A 1 134 ? -10.891 1.491 4.248 1.00 87.56 134 LYS A O 1
ATOM 1046 N N . GLU A 1 135 ? -8.721 1.224 3.762 1.00 89.38 135 GLU A N 1
ATOM 1047 C CA . GLU A 1 135 ? -8.243 2.473 4.375 1.00 89.38 135 GLU A CA 1
ATOM 1048 C C . GLU A 1 135 ? -8.987 3.705 3.851 1.00 89.38 135 GLU A C 1
ATOM 1050 O O . GLU A 1 135 ? -9.482 4.498 4.641 1.00 89.38 135 GLU A O 1
ATOM 1055 N N . LYS A 1 136 ? -9.174 3.821 2.531 1.00 90.50 136 LYS A N 1
ATOM 1056 C CA . LYS A 1 136 ? -9.911 4.954 1.948 1.00 90.50 136 LYS A CA 1
ATOM 1057 C C . LYS A 1 136 ? -11.357 5.041 2.450 1.00 90.50 136 LYS A C 1
ATOM 1059 O O . LYS A 1 136 ? -11.831 6.131 2.739 1.00 90.50 136 LYS A O 1
ATOM 1064 N N . TYR A 1 137 ? -12.035 3.900 2.559 1.00 91.75 137 TYR A N 1
ATOM 1065 C CA . TYR A 1 137 ? -13.409 3.833 3.060 1.00 91.75 137 TYR A CA 1
ATOM 1066 C C . TYR A 1 137 ? -13.476 4.165 4.559 1.00 91.75 137 TYR A C 1
ATOM 1068 O O . TYR A 1 137 ? -14.327 4.942 4.977 1.00 91.75 137 TYR A O 1
ATOM 1076 N N . LEU A 1 138 ? -12.514 3.674 5.348 1.00 92.62 138 LEU A N 1
ATOM 1077 C CA . LEU A 1 138 ? -12.377 4.019 6.765 1.00 92.62 138 LEU A CA 1
ATOM 1078 C C . LEU A 1 138 ? -12.205 5.534 6.972 1.00 92.62 138 LEU A C 1
ATOM 1080 O O . LEU A 1 138 ? -12.902 6.125 7.789 1.00 92.62 138 LEU A O 1
ATOM 1084 N N . LEU A 1 139 ? -11.323 6.172 6.199 1.00 93.06 139 LEU A N 1
ATOM 1085 C CA . LEU A 1 139 ? -11.098 7.620 6.268 1.00 93.06 139 LEU A CA 1
ATOM 1086 C C . LEU A 1 139 ? -12.343 8.429 5.882 1.00 93.06 139 LEU A C 1
ATOM 1088 O O . LEU A 1 139 ? -12.617 9.453 6.499 1.00 93.06 139 LEU A O 1
ATOM 1092 N N . GLN A 1 140 ? -13.108 7.969 4.888 1.00 93.75 140 GLN A N 1
ATOM 1093 C CA . GLN A 1 140 ? -14.378 8.600 4.516 1.00 93.75 140 GLN A CA 1
ATOM 1094 C C . GLN A 1 140 ? -15.391 8.540 5.660 1.00 93.75 140 GLN A C 1
ATOM 1096 O O . GLN A 1 140 ? -16.032 9.547 5.949 1.00 93.75 140 GLN A O 1
ATOM 1101 N N . LEU A 1 141 ? -15.488 7.391 6.331 1.00 92.81 141 LEU A N 1
ATOM 1102 C CA . LEU A 1 141 ? -16.385 7.207 7.464 1.00 92.81 141 LEU A CA 1
ATOM 1103 C C . LEU A 1 141 ? -15.997 8.109 8.639 1.00 92.81 141 LEU A C 1
ATOM 1105 O O . LEU A 1 141 ? -16.838 8.819 9.175 1.00 92.81 141 LEU A O 1
ATOM 1109 N N . ILE A 1 142 ? -14.709 8.153 8.989 1.00 93.31 142 ILE A N 1
ATOM 1110 C CA . ILE A 1 142 ? -14.210 9.033 10.053 1.00 93.31 142 ILE A CA 1
ATOM 1111 C C . ILE A 1 142 ? -14.535 10.493 9.727 1.00 93.31 142 ILE A C 1
ATOM 1113 O O . ILE A 1 142 ? -15.103 11.181 10.563 1.00 93.31 142 ILE A O 1
ATOM 1117 N N . ASN A 1 143 ? -14.259 10.947 8.502 1.00 93.31 143 ASN A N 1
ATOM 1118 C CA . ASN A 1 143 ? -14.507 12.332 8.102 1.00 93.31 143 ASN A CA 1
ATOM 1119 C C . ASN A 1 143 ? -16.004 12.704 8.077 1.00 93.31 143 ASN A C 1
ATOM 1121 O O . ASN A 1 143 ? -16.353 13.865 8.260 1.00 93.31 143 ASN A O 1
ATOM 1125 N N . GLN A 1 144 ? -16.897 11.736 7.847 1.00 93.00 144 GLN A N 1
ATOM 1126 C CA . GLN A 1 144 ? -18.344 11.964 7.860 1.00 93.00 144 GLN A CA 1
ATOM 1127 C C . GLN A 1 144 ? -18.893 12.169 9.279 1.00 93.00 144 GLN A C 1
ATOM 1129 O O . GLN A 1 144 ? -19.800 12.977 9.468 1.00 93.00 144 GLN A O 1
ATOM 1134 N N . TYR A 1 145 ? -18.375 11.429 10.261 1.00 91.31 145 TYR A N 1
ATOM 1135 C CA . TYR A 1 145 ? -18.861 11.480 11.645 1.00 91.31 145 TYR A CA 1
ATOM 1136 C C . TYR A 1 145 ? -18.077 12.474 12.508 1.00 91.31 145 TYR A C 1
ATOM 1138 O O . TYR A 1 145 ? -18.657 13.101 13.388 1.00 91.31 145 TYR A O 1
ATOM 1146 N N . GLU A 1 146 ? -16.779 12.624 12.253 1.00 89.94 146 GLU A N 1
ATOM 1147 C CA . GLU A 1 146 ? -15.842 13.454 13.011 1.00 89.94 146 GLU A CA 1
ATOM 1148 C C . GLU A 1 146 ? -14.890 14.195 12.045 1.00 89.94 146 GLU A C 1
ATOM 1150 O O . GLU A 1 146 ? -13.724 13.820 11.895 1.00 89.94 146 GLU A O 1
ATOM 1155 N N . PRO A 1 147 ? -15.351 15.267 11.371 1.00 88.94 147 PRO A N 1
ATOM 1156 C CA . PRO A 1 147 ? -14.540 16.013 10.399 1.00 88.94 147 PRO A CA 1
ATOM 1157 C C . PRO A 1 147 ? -13.340 16.737 11.030 1.00 88.94 147 PRO A C 1
ATOM 1159 O O . PRO A 1 147 ? -12.366 17.042 10.346 1.00 88.94 147 PRO A O 1
ATOM 1162 N N . ASN A 1 148 ? -13.394 16.996 12.340 1.00 88.56 148 ASN A N 1
ATOM 1163 C CA . ASN A 1 148 ? -12.310 17.623 13.099 1.00 88.56 148 ASN A CA 1
ATOM 1164 C C . ASN A 1 148 ? -11.324 16.595 13.686 1.00 88.56 148 ASN A C 1
ATOM 1166 O O . ASN A 1 148 ? -10.426 16.970 14.442 1.00 88.56 148 ASN A O 1
ATOM 1170 N N . ALA A 1 149 ? -11.492 15.303 13.385 1.00 90.75 149 ALA A N 1
ATOM 1171 C CA . ALA A 1 149 ? -10.621 14.264 13.911 1.00 90.75 149 ALA A CA 1
ATOM 1172 C C . ALA A 1 149 ? -9.198 14.390 13.360 1.00 90.75 149 ALA A C 1
ATOM 1174 O O . ALA A 1 149 ? -8.975 14.561 12.159 1.00 90.75 149 ALA A O 1
ATOM 1175 N N . PHE A 1 150 ? -8.213 14.221 14.238 1.00 90.06 150 PHE A N 1
ATOM 1176 C CA . PHE A 1 150 ? -6.817 14.143 13.828 1.00 90.06 150 PHE A CA 1
ATOM 1177 C C . PHE A 1 150 ? -6.448 12.692 13.525 1.00 90.06 150 PHE A C 1
ATOM 1179 O O . PHE A 1 150 ? -6.568 11.829 14.393 1.00 90.06 150 PHE A O 1
ATOM 1186 N N . VAL A 1 151 ? -5.993 12.421 12.301 1.00 93.62 151 VAL A N 1
ATOM 1187 C CA . VAL A 1 151 ? -5.746 11.059 11.816 1.00 93.62 151 VAL A CA 1
ATOM 1188 C C . VAL A 1 151 ? -4.266 10.846 11.506 1.00 93.62 151 VAL A C 1
ATOM 1190 O O . VAL A 1 151 ? -3.661 11.608 10.757 1.00 93.62 151 VAL A O 1
ATOM 1193 N N . MET A 1 152 ? -3.698 9.763 12.031 1.00 92.38 152 MET A N 1
ATOM 1194 C CA . MET A 1 152 ? -2.353 9.277 11.720 1.00 92.38 152 MET A CA 1
ATOM 1195 C C . MET A 1 152 ? -2.429 7.859 11.154 1.00 92.38 152 MET A C 1
ATOM 1197 O O . MET A 1 152 ? -3.203 7.038 11.635 1.00 92.38 152 MET A O 1
ATOM 1201 N N . SER A 1 153 ? -1.620 7.558 10.140 1.00 90.94 153 SER A N 1
ATOM 1202 C CA . SER A 1 153 ? -1.553 6.235 9.504 1.00 90.94 153 SER A CA 1
ATOM 1203 C C . SER A 1 153 ? -0.167 5.634 9.731 1.00 90.94 153 SER A C 1
ATOM 1205 O O . SER A 1 153 ? 0.849 6.284 9.481 1.00 90.94 153 SER A O 1
ATOM 1207 N N . PHE A 1 154 ? -0.124 4.397 10.217 1.00 88.44 154 PHE A N 1
ATOM 1208 C CA . PHE A 1 154 ? 1.085 3.637 10.512 1.00 88.44 154 PHE A CA 1
ATOM 1209 C C . PHE A 1 154 ? 1.073 2.315 9.746 1.00 88.44 154 PHE A C 1
ATOM 1211 O O . PHE A 1 154 ? 0.043 1.652 9.637 1.00 88.44 154 PHE A O 1
ATOM 1218 N N . GLU A 1 155 ? 2.234 1.872 9.261 1.00 82.50 155 GLU A N 1
ATOM 1219 C CA . GLU A 1 155 ? 2.371 0.571 8.597 1.00 82.50 155 GLU A CA 1
ATOM 1220 C C . GLU A 1 155 ? 2.914 -0.494 9.571 1.00 82.50 155 GLU A C 1
ATOM 1222 O O . GLU A 1 155 ? 4.127 -0.557 9.806 1.00 82.50 155 GLU A O 1
ATOM 1227 N N . PRO A 1 156 ? 2.055 -1.359 10.146 1.00 78.62 156 PRO A N 1
ATOM 1228 C CA . PRO A 1 156 ? 2.506 -2.460 10.990 1.00 78.62 156 PRO A CA 1
ATOM 1229 C C . PRO A 1 156 ? 3.319 -3.489 10.190 1.00 78.62 156 PRO A C 1
ATOM 1231 O O . PRO A 1 156 ? 2.883 -3.986 9.150 1.00 78.62 156 PRO A O 1
ATOM 1234 N N . LYS A 1 157 ? 4.500 -3.853 10.710 1.00 71.56 157 LYS A N 1
ATOM 1235 C CA . LYS A 1 157 ? 5.420 -4.815 10.070 1.00 71.56 157 LYS A CA 1
ATOM 1236 C C . LYS A 1 157 ? 5.167 -6.276 10.451 1.00 71.56 157 LYS A C 1
ATOM 1238 O O . LYS A 1 157 ? 5.519 -7.172 9.688 1.00 71.56 157 LYS A O 1
ATOM 1243 N N . MET A 1 158 ? 4.606 -6.536 11.632 1.00 71.62 158 MET A N 1
ATOM 1244 C CA . MET A 1 158 ? 4.406 -7.890 12.153 1.00 71.62 158 MET A CA 1
ATOM 1245 C C . MET A 1 158 ? 3.129 -7.972 12.987 1.00 71.62 158 MET A C 1
ATOM 1247 O O . MET A 1 158 ? 2.837 -7.067 13.763 1.00 71.62 158 MET A O 1
ATOM 1251 N N . PHE A 1 159 ? 2.404 -9.085 12.854 1.00 73.31 159 PHE A N 1
ATOM 1252 C CA . PHE A 1 159 ? 1.196 -9.383 13.626 1.00 73.31 159 PHE A CA 1
ATOM 1253 C C . PHE A 1 159 ? 1.411 -10.661 14.430 1.00 73.31 159 PHE A C 1
ATOM 1255 O O . PHE A 1 159 ? 1.872 -11.665 13.884 1.00 73.31 159 PHE A O 1
ATOM 1262 N N . ARG A 1 160 ? 1.066 -10.638 15.720 1.00 73.12 160 ARG A N 1
ATOM 1263 C CA . ARG A 1 160 ? 1.033 -11.822 16.588 1.00 73.12 160 ARG A CA 1
ATOM 1264 C C . ARG A 1 160 ? -0.202 -11.734 17.488 1.00 73.12 160 ARG A C 1
ATOM 1266 O O . ARG A 1 160 ? -0.303 -10.809 18.282 1.00 73.12 160 ARG A O 1
ATOM 1273 N N . GLY A 1 161 ? -1.121 -12.695 17.367 1.00 72.75 161 GLY A N 1
ATOM 1274 C CA . GLY A 1 161 ? -2.344 -12.755 18.182 1.00 72.75 161 GLY A CA 1
ATOM 1275 C C . GLY A 1 161 ? -3.425 -11.727 17.805 1.00 72.75 161 GLY A C 1
ATOM 1276 O O . GLY A 1 161 ? -3.372 -11.112 16.738 1.00 72.75 161 GLY A O 1
ATOM 1277 N N . GLY A 1 162 ? -4.429 -11.578 18.674 1.00 69.94 162 GLY A N 1
ATOM 1278 C CA . GLY A 1 162 ? -5.508 -10.589 18.554 1.00 69.94 162 GLY A CA 1
ATOM 1279 C C . GLY A 1 162 ? -6.669 -10.966 17.620 1.00 69.94 162 GLY A C 1
ATOM 1280 O O . GLY A 1 162 ? -6.571 -11.863 16.778 1.00 69.94 162 GLY A O 1
ATOM 1281 N N . TYR A 1 163 ? -7.767 -10.214 17.751 1.00 65.88 163 TYR A N 1
ATOM 1282 C CA . TYR A 1 163 ? -9.041 -10.395 17.037 1.00 65.88 163 TYR A CA 1
ATOM 1283 C C . TYR A 1 163 ? -8.890 -10.474 15.504 1.00 65.88 163 TYR A C 1
ATOM 1285 O O . TYR A 1 163 ? -9.547 -11.276 14.835 1.00 65.88 163 TYR A O 1
ATOM 1293 N N . LEU A 1 164 ? -7.962 -9.703 14.921 1.00 64.75 164 LEU A N 1
ATOM 1294 C CA . LEU A 1 164 ? -7.738 -9.711 13.474 1.00 64.75 164 LEU A CA 1
ATOM 1295 C C . LEU A 1 164 ? -7.098 -11.022 12.978 1.00 64.75 164 LEU A C 1
ATOM 1297 O O . LEU A 1 164 ? -7.482 -11.529 11.922 1.00 64.75 164 LEU A O 1
ATOM 1301 N N . THR A 1 165 ? -6.157 -11.599 13.732 1.00 60.88 165 THR A N 1
ATOM 1302 C CA . THR A 1 165 ? -5.506 -12.876 13.383 1.00 60.88 165 THR A CA 1
ATOM 1303 C C . THR A 1 165 ? -6.516 -14.024 13.384 1.00 60.88 165 THR A C 1
ATOM 1305 O O . THR A 1 165 ? -6.491 -14.895 12.507 1.00 60.88 165 THR A O 1
ATOM 1308 N N . GLU A 1 166 ? -7.471 -13.988 14.309 1.00 61.78 166 GLU A N 1
ATOM 1309 C CA . GLU A 1 166 ? -8.534 -14.982 14.418 1.00 61.78 166 GLU A CA 1
ATOM 1310 C C . GLU A 1 166 ? -9.569 -14.859 13.289 1.00 61.78 166 GLU A C 1
ATOM 1312 O O . GLU A 1 166 ? -9.899 -15.860 12.643 1.00 61.78 166 GLU A O 1
ATOM 1317 N N . MET A 1 167 ? -9.992 -13.636 12.939 1.00 60.81 167 MET A N 1
ATOM 1318 C CA . MET A 1 167 ? -10.844 -13.388 11.765 1.00 60.81 167 MET A CA 1
ATOM 1319 C C . MET A 1 167 ? -10.179 -13.805 10.446 1.00 60.81 167 MET A C 1
ATOM 1321 O O . MET A 1 167 ? -10.846 -14.337 9.552 1.00 60.81 167 MET A O 1
ATOM 1325 N N . MET A 1 168 ? -8.869 -13.582 10.294 1.00 61.44 168 MET A N 1
ATOM 1326 C CA . MET A 1 168 ? -8.119 -14.022 9.112 1.00 61.44 168 MET A CA 1
ATOM 1327 C C . MET A 1 168 ? -8.062 -15.548 9.011 1.00 61.44 168 MET A C 1
ATOM 1329 O O . MET A 1 168 ? -8.315 -16.099 7.938 1.00 61.44 168 MET A O 1
ATOM 1333 N N . SER A 1 169 ? -7.814 -16.225 10.132 1.00 57.09 169 SER A N 1
ATOM 1334 C CA . SER A 1 169 ? -7.766 -17.689 10.214 1.00 57.09 169 SER A CA 1
ATOM 1335 C C . SER A 1 169 ? -9.141 -18.332 9.995 1.00 57.09 169 SER A C 1
ATOM 1337 O O . SER A 1 169 ? -9.238 -19.396 9.384 1.00 57.09 169 SER A O 1
ATOM 1339 N N . ARG A 1 170 ? -10.224 -17.686 10.450 1.00 58.59 170 ARG A N 1
ATOM 1340 C CA . ARG A 1 170 ? -11.613 -18.095 10.170 1.00 58.59 170 ARG A CA 1
ATOM 1341 C C . ARG A 1 170 ? -11.978 -17.924 8.697 1.00 58.59 170 ARG A C 1
ATOM 1343 O O . ARG A 1 170 ? -12.469 -18.865 8.092 1.00 58.59 170 ARG A O 1
ATOM 1350 N N . ARG A 1 171 ? -11.673 -16.779 8.072 1.00 58.12 171 ARG A N 1
ATOM 1351 C CA . ARG A 1 171 ? -11.932 -16.581 6.631 1.00 58.12 171 ARG A CA 1
ATOM 1352 C C . ARG A 1 171 ? -11.130 -17.540 5.753 1.00 58.12 171 ARG A C 1
ATOM 1354 O O . ARG A 1 171 ? -11.665 -18.015 4.758 1.00 58.12 171 ARG A O 1
ATOM 1361 N N . ALA A 1 172 ? -9.875 -17.832 6.100 1.00 59.59 172 ALA A N 1
ATOM 1362 C CA . ALA A 1 172 ? -9.066 -18.815 5.379 1.00 59.59 172 ALA A CA 1
ATOM 1363 C C . ALA A 1 172 ? -9.663 -20.230 5.480 1.00 59.59 172 ALA A C 1
ATOM 1365 O O . ALA A 1 172 ? -9.787 -20.899 4.454 1.00 59.59 172 ALA A O 1
ATOM 1366 N N . ARG A 1 173 ? -10.107 -20.637 6.681 1.00 59.12 173 ARG A N 1
ATOM 1367 C CA . ARG A 1 173 ? -10.832 -21.898 6.900 1.00 59.12 173 ARG A CA 1
ATOM 1368 C C . ARG A 1 173 ? -12.136 -21.952 6.107 1.00 59.12 173 ARG A C 1
ATOM 1370 O O . ARG A 1 173 ? -12.276 -22.849 5.290 1.00 59.12 173 ARG A O 1
ATOM 1377 N N . ASN A 1 174 ? -13.000 -20.942 6.209 1.00 62.88 174 ASN A N 1
ATOM 1378 C CA . ASN A 1 174 ? -14.275 -20.913 5.482 1.00 62.88 174 ASN A CA 1
ATOM 1379 C C . ASN A 1 174 ? -14.085 -20.922 3.955 1.00 62.88 174 ASN A C 1
ATOM 1381 O O . ASN A 1 174 ? -14.883 -21.510 3.234 1.00 62.88 174 ASN A O 1
ATOM 1385 N N . ARG A 1 175 ? -13.018 -20.303 3.425 1.00 60.31 175 ARG A N 1
ATOM 1386 C CA . ARG A 1 175 ? -12.713 -20.345 1.983 1.00 60.31 175 ARG A CA 1
ATOM 1387 C C . ARG A 1 175 ? -12.232 -21.728 1.537 1.00 60.31 175 ARG A C 1
ATOM 1389 O O . ARG A 1 175 ? -12.552 -22.143 0.429 1.00 60.31 175 ARG A O 1
ATOM 1396 N N . GLN A 1 176 ? -11.468 -22.430 2.377 1.00 62.69 176 GLN A N 1
ATOM 1397 C CA . GLN A 1 176 ? -11.081 -23.824 2.135 1.00 62.69 176 GLN A CA 1
ATOM 1398 C C . GLN A 1 176 ? -12.271 -24.775 2.261 1.00 62.69 176 GLN A C 1
ATOM 1400 O O . GLN A 1 176 ? -12.368 -25.723 1.488 1.00 62.69 176 GLN A O 1
ATOM 1405 N N . GLU A 1 177 ? -13.171 -24.511 3.201 1.00 62.56 177 GLU A N 1
ATOM 1406 C CA . GLU A 1 177 ? -14.380 -25.290 3.447 1.00 62.56 177 GLU A CA 1
ATOM 1407 C C . GLU A 1 177 ? -15.381 -25.122 2.301 1.00 62.56 177 GLU A C 1
ATOM 1409 O O . GLU A 1 177 ? -15.789 -26.120 1.724 1.00 62.56 177 GLU A O 1
ATOM 1414 N N . ASN A 1 178 ? -15.637 -23.892 1.840 1.00 61.53 178 ASN A N 1
ATOM 1415 C CA . ASN A 1 178 ? -16.441 -23.633 0.640 1.00 61.53 178 ASN A CA 1
ATOM 1416 C C . ASN A 1 178 ? -15.816 -24.238 -0.623 1.00 61.53 178 ASN A C 1
ATOM 1418 O O . ASN A 1 178 ? -16.516 -24.853 -1.417 1.00 61.53 178 ASN A O 1
ATOM 1422 N N . LYS A 1 179 ? -14.488 -24.154 -0.793 1.00 60.84 179 LYS A N 1
ATOM 1423 C CA . LYS A 1 179 ? -13.812 -24.792 -1.934 1.00 60.84 179 LYS A CA 1
ATOM 1424 C C . LYS A 1 179 ? -13.888 -26.323 -1.860 1.00 60.84 179 LYS A C 1
ATOM 1426 O O . LYS A 1 179 ? -14.039 -26.974 -2.886 1.00 60.84 179 LYS A O 1
ATOM 1431 N N . LYS A 1 180 ? -13.820 -26.919 -0.663 1.00 58.34 180 LYS A N 1
ATOM 1432 C CA . LYS A 1 180 ? -14.077 -28.356 -0.458 1.00 58.34 180 LYS A CA 1
ATOM 1433 C C . LYS A 1 180 ? -15.536 -28.712 -0.743 1.00 58.34 180 LYS A C 1
ATOM 1435 O O . LYS A 1 180 ? -15.766 -29.732 -1.380 1.00 58.34 180 LYS A O 1
ATOM 1440 N N . LEU A 1 181 ? -16.485 -27.881 -0.315 1.00 59.41 181 LEU A N 1
ATOM 1441 C CA . LEU A 1 181 ? -17.923 -28.035 -0.546 1.00 59.41 181 LEU A CA 1
ATOM 1442 C C . LEU A 1 181 ? -18.325 -27.840 -2.011 1.00 59.41 181 LEU A C 1
ATOM 1444 O O . LEU A 1 181 ? -19.338 -28.392 -2.395 1.00 59.41 181 LEU A O 1
ATOM 1448 N N . GLU A 1 182 ? -17.558 -27.122 -2.833 1.00 59.28 182 GLU A N 1
ATOM 1449 C CA . GLU A 1 182 ? -17.750 -27.075 -4.294 1.00 59.28 182 GLU A CA 1
ATOM 1450 C C . GLU A 1 182 ? -17.112 -28.283 -5.003 1.00 59.28 182 GLU A C 1
ATOM 1452 O O . GLU A 1 182 ? -17.642 -28.786 -5.991 1.00 59.28 182 GLU A O 1
ATOM 1457 N N . ILE A 1 183 ? -15.990 -28.803 -4.490 1.00 60.19 183 ILE A N 1
ATOM 1458 C CA . IL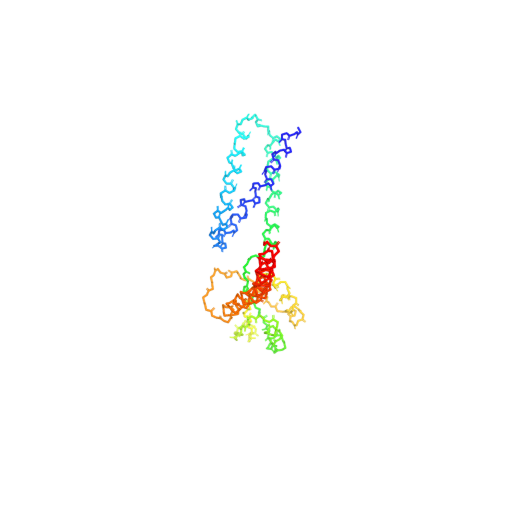E A 1 183 ? -15.292 -29.961 -5.079 1.00 60.19 183 ILE A CA 1
ATOM 1459 C C . ILE A 1 183 ? -16.001 -31.290 -4.750 1.00 60.19 183 ILE A C 1
ATOM 1461 O O . ILE A 1 183 ? -16.030 -32.193 -5.587 1.00 60.19 183 ILE A O 1
ATOM 1465 N N . ASN A 1 184 ? -16.580 -31.432 -3.552 1.00 61.75 184 ASN A N 1
ATOM 1466 C CA . ASN A 1 184 ? -17.293 -32.644 -3.124 1.00 61.75 184 ASN A CA 1
ATOM 1467 C C . ASN A 1 184 ? -18.533 -33.009 -3.973 1.00 61.75 184 ASN A C 1
ATOM 1469 O O . ASN A 1 184 ? -18.652 -34.176 -4.345 1.00 61.75 184 ASN A O 1
ATOM 1473 N N . PRO A 1 185 ? -19.445 -32.079 -4.323 1.00 60.94 185 PRO A N 1
ATOM 1474 C CA . PRO A 1 185 ? -20.607 -32.387 -5.150 1.00 60.94 185 PRO A CA 1
ATOM 1475 C C . PRO A 1 185 ? -20.194 -32.807 -6.562 1.00 60.94 185 PRO A C 1
ATOM 1477 O O . PRO A 1 185 ? -20.708 -33.807 -7.051 1.00 60.94 185 PRO A O 1
ATOM 1480 N N . SER A 1 186 ? -19.198 -32.155 -7.177 1.00 61.28 186 SER A N 1
ATOM 1481 C CA . SER A 1 186 ? -18.666 -32.599 -8.476 1.00 61.28 186 SER A CA 1
ATOM 1482 C C . SER A 1 186 ? -18.026 -33.988 -8.410 1.00 61.28 186 SER A C 1
ATOM 1484 O O . SER A 1 186 ? -18.205 -34.783 -9.329 1.00 61.28 186 SER A O 1
ATOM 1486 N N . LYS A 1 187 ? -17.325 -34.328 -7.318 1.00 62.88 187 LYS A N 1
ATOM 1487 C CA . LYS A 1 187 ? -16.810 -35.693 -7.110 1.00 62.88 187 LYS A CA 1
ATOM 1488 C C . LYS A 1 187 ? -17.932 -36.725 -7.010 1.00 62.88 187 LYS A C 1
ATOM 1490 O O . LYS A 1 187 ? -17.833 -37.760 -7.658 1.00 62.88 187 LYS A O 1
ATOM 1495 N N . ASN A 1 188 ? -18.990 -36.444 -6.250 1.00 68.50 188 ASN A N 1
ATOM 1496 C CA . ASN A 1 188 ? -20.121 -37.365 -6.111 1.00 68.50 188 ASN A CA 1
ATOM 1497 C C . ASN A 1 188 ? -20.862 -37.583 -7.436 1.00 68.50 188 ASN A C 1
ATOM 1499 O O . ASN A 1 188 ? -21.251 -38.710 -7.727 1.00 68.50 188 ASN A O 1
ATOM 1503 N N . VAL A 1 189 ? -21.015 -36.540 -8.260 1.00 73.00 189 VAL A N 1
ATOM 1504 C CA . VAL A 1 189 ? -21.624 -36.671 -9.593 1.00 73.00 189 VAL A CA 1
ATOM 1505 C C . VAL A 1 189 ? -20.762 -37.548 -10.504 1.00 73.00 189 VAL A C 1
ATOM 1507 O O . VAL A 1 189 ? -21.281 -38.491 -11.088 1.00 73.00 189 VAL A O 1
ATOM 1510 N N . ILE A 1 190 ? -19.445 -37.314 -10.568 1.00 74.25 190 ILE A N 1
ATOM 1511 C CA . ILE A 1 190 ? -18.535 -38.112 -11.412 1.00 74.25 190 ILE A CA 1
ATOM 1512 C C . ILE A 1 190 ? -18.518 -39.586 -10.985 1.00 74.25 190 ILE A C 1
ATOM 1514 O O . ILE A 1 190 ? -18.542 -40.463 -11.845 1.00 74.25 190 ILE A O 1
ATOM 1518 N N . VAL A 1 191 ? -18.491 -39.867 -9.677 1.00 75.00 191 VAL A N 1
ATOM 1519 C CA . VAL A 1 191 ? -18.515 -41.244 -9.153 1.00 75.00 191 VAL A CA 1
ATOM 1520 C C . VAL A 1 191 ? -19.818 -41.945 -9.531 1.00 75.00 191 VAL A C 1
ATOM 1522 O O . VAL A 1 191 ? -19.772 -43.061 -10.041 1.00 75.00 191 VAL A O 1
ATOM 1525 N N . LYS A 1 192 ? -20.961 -41.268 -9.372 1.00 79.06 192 LYS A N 1
ATOM 1526 C CA . LYS A 1 192 ? -22.268 -41.825 -9.727 1.00 79.06 192 LYS A CA 1
ATOM 1527 C C . LYS A 1 192 ? -22.380 -42.121 -11.227 1.00 79.06 192 LYS A C 1
ATOM 1529 O O . LYS A 1 192 ? -22.809 -43.206 -11.598 1.00 79.06 192 LYS A O 1
ATOM 1534 N N . THR A 1 193 ? -21.917 -41.210 -12.086 1.00 80.88 193 THR A N 1
ATOM 1535 C CA . THR A 1 193 ? -21.891 -41.438 -13.542 1.00 80.88 193 THR A CA 1
ATOM 1536 C C . THR A 1 193 ? -20.971 -42.602 -13.920 1.00 80.88 193 THR A C 1
ATOM 1538 O O . THR A 1 193 ? -21.298 -43.379 -14.810 1.00 80.88 193 THR A O 1
ATOM 1541 N N . PHE A 1 194 ? -19.834 -42.770 -13.236 1.00 85.62 194 PHE A N 1
ATOM 1542 C CA . PHE A 1 194 ? -18.945 -43.914 -13.463 1.00 85.62 194 PHE A CA 1
ATOM 1543 C C . PHE A 1 194 ? -19.582 -45.247 -13.054 1.00 85.62 194 PHE A C 1
ATOM 1545 O O . PHE A 1 194 ? -19.402 -46.242 -13.753 1.00 85.62 194 PHE A O 1
ATOM 1552 N N . GLU A 1 195 ? -20.318 -45.284 -11.941 1.00 86.12 195 GLU A N 1
ATOM 1553 C CA . GLU A 1 195 ? -21.047 -46.479 -11.498 1.00 86.12 195 GLU A CA 1
ATOM 1554 C C . GLU A 1 195 ? -22.191 -46.841 -12.453 1.00 86.12 195 GLU A C 1
ATOM 1556 O O . GLU A 1 195 ? -22.342 -48.014 -12.803 1.00 86.12 195 GLU A O 1
ATOM 1561 N N . GLU A 1 196 ? -22.938 -45.843 -12.933 1.00 84.56 196 GLU A N 1
ATOM 1562 C CA . GLU A 1 196 ? -23.999 -46.012 -13.933 1.00 84.56 196 GLU A CA 1
ATOM 1563 C C . GLU A 1 196 ? -23.435 -46.572 -15.250 1.00 84.56 196 GLU A C 1
ATOM 1565 O O . GLU A 1 196 ? -23.910 -47.602 -15.733 1.00 84.56 196 GLU A O 1
ATOM 1570 N N . LEU A 1 197 ? -22.349 -45.986 -15.770 1.00 86.25 197 LEU A N 1
ATOM 1571 C CA . LEU A 1 197 ? -21.669 -46.469 -16.980 1.00 86.25 197 LEU A CA 1
ATOM 1572 C C . LEU A 1 197 ? -21.116 -47.889 -16.817 1.00 86.25 197 LEU A C 1
ATOM 1574 O O . LEU A 1 197 ? -21.135 -48.682 -17.758 1.00 86.25 197 LEU A O 1
ATOM 1578 N N . LYS A 1 198 ? -20.613 -48.229 -15.627 1.00 88.44 198 LYS A N 1
ATOM 1579 C CA . LYS A 1 198 ? -20.085 -49.567 -15.349 1.00 88.44 198 LYS A CA 1
ATOM 1580 C C . LYS A 1 198 ? -21.202 -50.613 -15.321 1.00 88.44 198 LYS A C 1
ATOM 1582 O O . LYS A 1 198 ? -21.031 -51.682 -15.903 1.00 88.44 198 LYS A O 1
ATOM 1587 N N . CYS A 1 199 ? -22.347 -50.290 -14.717 1.00 83.62 199 CYS A N 1
ATOM 1588 C CA . CYS A 1 199 ? -23.533 -51.149 -14.745 1.00 83.62 199 CYS A CA 1
ATOM 1589 C C . CYS A 1 199 ? -24.053 -51.355 -16.173 1.00 83.62 199 CYS A C 1
ATOM 1591 O O . CYS A 1 199 ? -24.387 -52.479 -16.549 1.00 83.62 199 CYS A O 1
ATOM 1593 N N . GLU A 1 200 ? -24.085 -50.297 -16.984 1.00 85.50 200 GLU A N 1
ATOM 1594 C CA . GLU A 1 200 ? -24.531 -50.374 -18.377 1.00 85.50 200 GLU A CA 1
ATOM 1595 C C . GLU A 1 200 ? -23.577 -51.219 -19.236 1.00 85.50 200 GLU A C 1
ATOM 1597 O O . GLU A 1 200 ? -24.015 -52.100 -19.978 1.00 85.50 200 GLU A O 1
ATOM 1602 N N . ALA A 1 201 ? -22.264 -51.047 -19.066 1.00 85.06 201 ALA A N 1
ATOM 1603 C CA . ALA A 1 201 ? -21.258 -51.858 -19.748 1.00 85.06 201 ALA A CA 1
ATOM 1604 C C . ALA A 1 201 ? -21.335 -53.348 -19.364 1.00 85.06 201 ALA A C 1
ATOM 1606 O O . ALA A 1 201 ? -21.196 -54.221 -20.224 1.00 85.06 201 ALA A O 1
ATOM 1607 N N . GLU A 1 202 ? -21.581 -53.666 -18.089 1.00 87.19 202 GLU A N 1
ATOM 1608 C CA . GLU A 1 202 ? -21.766 -55.049 -17.629 1.00 87.19 202 GLU A CA 1
ATOM 1609 C C . GLU A 1 202 ? -23.061 -55.672 -18.173 1.00 87.19 202 GLU A C 1
ATOM 1611 O O . GLU A 1 202 ? -23.056 -56.841 -18.570 1.00 87.19 202 GLU A O 1
ATOM 1616 N N . ALA A 1 203 ? -24.148 -54.900 -18.266 1.00 81.31 203 ALA A N 1
ATOM 1617 C CA . ALA A 1 203 ? -25.399 -55.343 -18.879 1.00 81.31 203 ALA A CA 1
ATOM 1618 C C . ALA A 1 203 ? -25.232 -55.629 -20.382 1.00 81.31 203 ALA A C 1
ATOM 1620 O O . ALA A 1 203 ? -25.660 -56.682 -20.859 1.00 81.31 203 ALA A O 1
ATOM 1621 N N . LEU A 1 204 ? -24.543 -54.748 -21.114 1.00 81.12 204 LEU A N 1
ATOM 1622 C CA . LEU A 1 204 ? -24.241 -54.937 -22.536 1.00 81.12 204 LEU A CA 1
ATOM 1623 C C . LEU A 1 204 ? -23.347 -56.157 -22.773 1.00 81.12 204 LEU A C 1
ATOM 1625 O O . LEU A 1 204 ? -23.632 -56.961 -23.657 1.00 81.12 204 LEU A O 1
ATOM 1629 N N . LYS A 1 205 ? -22.322 -56.360 -21.937 1.00 80.19 205 LYS A N 1
ATOM 1630 C CA . LYS A 1 205 ? -21.465 -57.554 -21.993 1.00 80.19 205 LYS A CA 1
ATOM 1631 C C . LYS A 1 205 ? -22.257 -58.844 -21.757 1.00 80.19 205 LYS A C 1
ATOM 1633 O O . LYS A 1 205 ? -21.978 -59.868 -22.376 1.00 80.19 205 LYS A O 1
ATOM 1638 N N . LYS A 1 206 ? -23.252 -58.805 -20.868 1.00 76.62 206 LYS A N 1
ATOM 1639 C CA . LYS A 1 206 ? -24.112 -59.954 -20.559 1.00 76.62 206 LYS A CA 1
ATOM 1640 C C . LYS A 1 206 ? -25.116 -60.260 -21.674 1.00 76.62 206 LYS A C 1
ATOM 1642 O O . LYS A 1 206 ? -25.408 -61.432 -21.889 1.00 76.62 206 LYS A O 1
ATOM 1647 N N . ASN A 1 207 ? -25.609 -59.238 -22.375 1.00 75.69 207 ASN A N 1
ATOM 1648 C CA . ASN A 1 207 ? -26.471 -59.411 -23.545 1.00 75.69 207 ASN A CA 1
ATOM 1649 C C . ASN A 1 207 ? -25.679 -59.912 -24.762 1.00 75.69 207 ASN A C 1
ATOM 1651 O O . ASN A 1 207 ? -26.106 -60.868 -25.391 1.00 75.69 207 ASN A O 1
ATOM 1655 N N . TRP A 1 208 ? -24.481 -59.375 -25.014 1.00 71.50 208 TRP A N 1
ATOM 1656 C CA . TRP A 1 208 ? -23.602 -59.839 -26.097 1.00 71.50 208 TRP A CA 1
ATOM 1657 C C . TRP A 1 208 ? -23.246 -61.331 -25.984 1.00 71.50 208 TRP A C 1
ATOM 1659 O O . TRP A 1 208 ? -23.216 -62.046 -26.978 1.00 71.50 208 TRP A O 1
ATOM 1669 N N . ASN A 1 209 ? -23.036 -61.825 -24.761 1.00 67.19 209 ASN A N 1
ATOM 1670 C CA . ASN A 1 209 ? -22.741 -63.238 -24.500 1.00 67.19 209 ASN A CA 1
ATOM 1671 C C . ASN A 1 209 ? -23.964 -64.176 -24.568 1.00 67.19 209 ASN A C 1
ATOM 1673 O O . ASN A 1 209 ? -23.795 -65.375 -24.368 1.00 67.19 209 ASN A O 1
ATOM 1677 N N . ARG A 1 210 ? -25.186 -63.663 -24.768 1.00 59.59 210 ARG A N 1
ATOM 1678 C CA . ARG A 1 210 ? -26.393 -64.486 -24.984 1.00 59.59 210 ARG A CA 1
ATOM 1679 C C . ARG A 1 210 ? -26.728 -64.689 -26.460 1.00 59.59 210 ARG A C 1
ATOM 1681 O O . ARG A 1 210 ? -27.499 -65.593 -26.759 1.00 59.59 210 ARG A O 1
ATOM 1688 N N . ASP A 1 211 ? -26.152 -63.870 -27.334 1.00 57.78 211 ASP A N 1
ATOM 1689 C CA . ASP A 1 211 ? -26.390 -63.895 -28.780 1.00 57.78 211 ASP A CA 1
ATOM 1690 C C . ASP A 1 211 ? -25.285 -64.669 -29.550 1.00 57.78 211 ASP A C 1
ATOM 1692 O O . ASP A 1 211 ? -25.231 -64.610 -30.780 1.00 57.78 211 ASP A O 1
ATOM 1696 N N . GLN A 1 212 ? -24.418 -65.407 -28.834 1.00 50.91 212 GLN A N 1
ATOM 1697 C CA . GLN A 1 212 ? -23.490 -66.434 -29.348 1.00 50.91 212 GLN A CA 1
ATOM 1698 C C . GLN A 1 212 ? -23.882 -67.814 -28.821 1.00 50.91 212 GLN A C 1
ATOM 1700 O O . GLN A 1 212 ? -23.746 -68.783 -29.600 1.00 50.91 212 GLN A O 1
#

Organism: Acetobacterium woodii (strain ATCC 29683 / DSM 1030 / JCM 2381 / KCTC 1655 / WB1) (NCBI:txid931626)